Protein AF-A0A8T4E3Y1-F1 (afdb_monomer_lite)

Sequence (337 aa):
MKYANSIASEIECIVFDNPAEADKWIRLKHTGENDGIGTVRWNSRQVSIYNERIKKKPSLALQAMRILEQSSDVPNEIKSRLSEVKTTNMGRLVSDPEVRSFLGIEVEGGIIKSTTSQKEVVKGLTQIARDLLDPKFTVRDIDSKEDRKNYIAKFSKTSKPDTSKKATMPWQAQTTTPKSTACGRSAGRRSSPQKTLIKKGNISVSNKRLANIYSELCKLDISKFTNAVSVLLRVFVELSCDCYIDKYKPTVTSNPKTPIYLRNKINAVVTDMVNRKFADNTICKGIRTSVQDKHNILSIDTLHAYIHNRYYSPTPQSLIAAWDNIEEFMKRMWESM

Foldseek 3Di:
DPPPPDDDPDDDDDDDPDVVVVLVVCCQQEDDCNVVSHPHYDDPLVNQLSCCVPVVQFQQLVLLLQLLLPDPLADPVLNVCSVVQRSVLSSLQCVQPVSCVQLQWDADSNWIKHQAPSNLSNLLSNVVSVLSPDPVRDCVCRVDPVSSVVVSVPDDPRSGRDNVHGDPDMDIGDTPPPPPPPDDDDDPDDPPDQQALDDPDFFDAPDPVLVVLVVCSNVHGCQVCVLVNLLSVLVSLQVLLVVLCVVPVFDQDDDPPDDRDSLSSLVRSLVVCCVVVLDDPVLCVLVVCLSPDCPQLNHPVVSVCSPPPPPHHGDSVSSSVNCVSNVVVSSSSRVVD

Structure (mmCIF, N/CA/C/O backbone):
data_AF-A0A8T4E3Y1-F1
#
_entry.id   AF-A0A8T4E3Y1-F1
#
loop_
_atom_site.group_PDB
_atom_site.id
_atom_site.type_symbol
_atom_site.label_atom_id
_atom_site.label_alt_id
_atom_site.label_comp_id
_atom_site.label_asym_id
_atom_site.label_entity_id
_atom_site.label_seq_id
_atom_site.pdbx_PDB_ins_code
_atom_site.Cartn_x
_atom_site.Cartn_y
_atom_site.Cartn_z
_atom_site.occupancy
_atom_site.B_iso_or_equiv
_atom_site.auth_seq_id
_atom_site.auth_comp_id
_atom_site.auth_asym_id
_atom_site.auth_atom_id
_atom_site.pdbx_PDB_model_num
ATOM 1 N N . MET A 1 1 ? -23.588 31.974 -7.555 1.00 45.28 1 MET A N 1
ATOM 2 C CA . MET A 1 1 ? -23.844 30.743 -8.338 1.00 45.28 1 MET A CA 1
ATOM 3 C C . MET A 1 1 ? -23.363 30.943 -9.777 1.00 45.28 1 MET A C 1
ATOM 5 O O . MET A 1 1 ? -24.154 31.332 -10.619 1.00 45.28 1 MET A O 1
ATOM 9 N N . LYS A 1 2 ? -22.066 30.765 -10.069 1.00 52.12 2 LYS A N 1
ATOM 10 C CA . LYS A 1 2 ? -21.483 31.145 -11.378 1.00 52.12 2 LYS A CA 1
ATOM 11 C C . LYS A 1 2 ? -21.504 30.042 -12.455 1.00 52.12 2 LYS A C 1
ATOM 13 O O . LYS A 1 2 ? -21.065 30.302 -13.563 1.00 52.12 2 LYS A O 1
ATOM 18 N N . TYR A 1 3 ? -22.025 28.850 -12.146 1.00 57.28 3 TYR A N 1
ATOM 19 C CA . TYR A 1 3 ? -21.958 27.675 -13.035 1.00 57.28 3 TYR A CA 1
ATOM 20 C C . TYR A 1 3 ? -23.263 26.867 -13.116 1.00 57.28 3 TYR A C 1
ATOM 22 O O . TYR A 1 3 ? -23.251 25.734 -13.578 1.00 57.28 3 TYR A O 1
ATOM 30 N N . ALA A 1 4 ? -24.397 27.418 -12.668 1.00 57.22 4 ALA A N 1
ATOM 31 C CA . ALA A 1 4 ? -25.661 26.670 -12.647 1.00 57.22 4 ALA A CA 1
ATOM 32 C C . ALA A 1 4 ? -26.186 26.304 -14.054 1.00 57.22 4 ALA A C 1
ATOM 34 O O . ALA A 1 4 ? -26.944 25.351 -14.175 1.00 57.22 4 ALA A O 1
ATOM 35 N N . ASN A 1 5 ? -25.734 27.006 -15.106 1.00 58.75 5 ASN A N 1
ATOM 36 C CA . ASN A 1 5 ? -26.243 26.855 -16.476 1.00 58.75 5 ASN A CA 1
ATOM 37 C C . ASN A 1 5 ? -25.179 26.454 -17.520 1.00 58.75 5 ASN A C 1
ATOM 39 O O . ASN A 1 5 ? -25.458 26.526 -18.711 1.00 58.75 5 ASN A O 1
ATOM 43 N N . SER A 1 6 ? -23.969 26.043 -17.121 1.00 65.50 6 SER A N 1
ATOM 44 C CA . SER A 1 6 ? -22.933 25.599 -18.073 1.00 65.50 6 SER A CA 1
ATOM 45 C C . SER A 1 6 ? -22.386 24.228 -17.682 1.00 65.50 6 SER A C 1
ATOM 47 O O . SER A 1 6 ? -21.280 24.096 -17.153 1.00 65.50 6 SER A O 1
ATOM 49 N N . ILE A 1 7 ? -23.189 23.193 -17.902 1.00 76.25 7 ILE A N 1
ATOM 50 C CA . ILE A 1 7 ? -22.691 21.818 -17.844 1.00 76.25 7 ILE A CA 1
ATOM 51 C C . ILE A 1 7 ? -21.867 21.602 -19.115 1.00 76.25 7 ILE A C 1
ATOM 53 O O . ILE A 1 7 ? -22.347 21.882 -20.211 1.00 76.25 7 ILE A O 1
ATOM 57 N N . ALA A 1 8 ? -20.618 21.157 -18.969 1.00 78.19 8 ALA A N 1
ATOM 58 C CA . ALA A 1 8 ? -19.763 20.858 -20.111 1.00 78.19 8 ALA A CA 1
ATOM 59 C C . ALA A 1 8 ? -20.406 19.753 -20.965 1.00 78.19 8 ALA A C 1
ATOM 61 O O . ALA A 1 8 ? -20.726 18.682 -20.449 1.00 78.19 8 ALA A O 1
ATOM 62 N N . SER A 1 9 ? -20.603 20.021 -22.257 1.00 79.50 9 SER A N 1
ATOM 63 C CA . SER A 1 9 ? -21.097 19.036 -23.225 1.00 79.50 9 SER A CA 1
ATOM 64 C C . SER A 1 9 ? -20.020 18.026 -23.619 1.00 79.50 9 SER A C 1
ATOM 66 O O . SER A 1 9 ? -20.343 16.912 -24.019 1.00 79.50 9 SER A O 1
ATOM 68 N N . GLU A 1 10 ? -18.747 18.399 -23.474 1.00 80.81 10 GLU A N 1
ATOM 69 C CA . GLU A 1 10 ? -17.586 17.599 -23.858 1.00 80.81 10 GLU A CA 1
ATOM 70 C C . GLU A 1 10 ? -16.468 17.765 -22.819 1.00 80.81 10 GLU A C 1
ATOM 72 O O . GLU A 1 10 ? -16.297 18.837 -22.233 1.00 80.81 10 GLU A O 1
ATOM 77 N N . ILE A 1 11 ? -15.723 16.686 -22.558 1.00 84.81 11 ILE A N 1
ATOM 78 C CA . ILE A 1 11 ? -14.617 16.650 -21.592 1.00 84.81 11 ILE A CA 1
ATOM 79 C C . ILE A 1 11 ? -13.417 15.983 -22.260 1.00 84.81 11 ILE A C 1
ATOM 81 O O . ILE A 1 11 ? -13.508 14.847 -22.727 1.00 84.81 11 ILE A O 1
ATOM 85 N N . GLU A 1 12 ? -12.277 16.668 -22.254 1.00 81.81 12 GLU A N 1
ATOM 86 C CA . GLU A 1 12 ? -11.015 16.103 -22.720 1.00 81.81 12 GLU A CA 1
ATOM 87 C C . GLU A 1 12 ? -10.547 15.003 -21.754 1.00 81.81 12 GLU A C 1
ATOM 89 O O . GLU A 1 12 ? -10.389 15.223 -20.548 1.00 81.81 12 GLU A O 1
ATOM 94 N N . CYS A 1 13 ? -10.359 13.788 -22.268 1.00 84.75 13 CYS A N 1
ATOM 95 C CA . CYS A 1 13 ? -9.970 12.637 -21.465 1.00 84.75 13 CYS A CA 1
ATOM 96 C C . CYS A 1 13 ? -8.940 11.767 -22.185 1.00 84.75 13 CYS A C 1
ATOM 98 O O . CYS A 1 13 ? -8.840 11.754 -23.408 1.00 84.75 13 CYS A O 1
ATOM 100 N N . ILE A 1 14 ? -8.167 11.026 -21.393 1.00 82.19 14 ILE A N 1
ATOM 101 C CA . ILE A 1 14 ? -7.236 10.014 -21.892 1.00 82.19 14 ILE A CA 1
ATOM 102 C C . ILE A 1 14 ? -7.839 8.654 -21.562 1.00 82.19 14 ILE A C 1
ATOM 104 O O . ILE A 1 14 ? -8.118 8.363 -20.395 1.00 82.19 14 ILE A O 1
ATOM 108 N N . VAL A 1 15 ? -8.040 7.834 -22.591 1.00 84.88 15 VAL A N 1
ATOM 109 C CA . VAL A 1 15 ? -8.579 6.479 -22.464 1.00 84.88 15 VAL A CA 1
ATOM 110 C C . VAL A 1 15 ? -7.415 5.498 -22.351 1.00 84.88 15 VAL A C 1
ATOM 112 O O . VAL A 1 15 ? -6.490 5.534 -23.156 1.00 84.88 15 VAL A O 1
ATOM 115 N N . PHE A 1 16 ? -7.462 4.637 -21.337 1.00 83.00 16 PHE A N 1
ATOM 116 C CA . PHE A 1 16 ? -6.497 3.557 -21.138 1.00 83.00 16 PHE A CA 1
ATOM 117 C C . PHE A 1 16 ? -7.194 2.217 -21.353 1.00 83.00 16 PHE A C 1
ATOM 119 O O . PHE A 1 16 ? -8.281 2.001 -20.812 1.00 83.00 16 PHE A O 1
ATOM 126 N N . ASP A 1 17 ? -6.539 1.298 -22.062 1.00 84.94 17 ASP A N 1
ATOM 127 C CA . ASP A 1 17 ? -7.057 -0.058 -22.288 1.00 84.94 17 ASP A CA 1
ATOM 128 C C . ASP A 1 17 ? -7.092 -0.881 -20.990 1.00 84.94 17 ASP A C 1
ATOM 130 O O . ASP A 1 17 ? -7.942 -1.755 -20.798 1.00 84.94 17 ASP A O 1
ATOM 134 N N . ASN A 1 18 ? -6.177 -0.580 -20.062 1.00 81.69 18 ASN A N 1
ATOM 135 C CA . ASN A 1 18 ? -6.054 -1.246 -18.774 1.00 81.69 18 ASN A CA 1
ATOM 136 C C . ASN A 1 18 ? -6.194 -0.245 -17.610 1.00 81.69 18 ASN A C 1
ATOM 138 O O . ASN A 1 18 ? -5.369 0.663 -17.478 1.00 81.69 18 ASN A O 1
ATOM 142 N N . PRO A 1 19 ? -7.153 -0.442 -16.683 1.00 77.56 19 PRO A N 1
ATOM 143 C CA . PRO A 1 19 ? -7.286 0.394 -15.489 1.00 77.56 19 PRO A CA 1
ATOM 144 C C . PRO A 1 19 ? -6.001 0.521 -14.652 1.00 77.56 19 PRO A C 1
ATOM 146 O O . PRO A 1 19 ? -5.762 1.571 -14.062 1.00 77.56 19 PRO A O 1
ATOM 149 N N . ALA A 1 20 ? -5.147 -0.509 -14.634 1.00 79.56 20 ALA A N 1
ATOM 150 C CA . ALA A 1 20 ? -3.888 -0.482 -13.886 1.00 79.56 20 ALA A CA 1
ATOM 151 C C . ALA A 1 20 ? -2.869 0.531 -14.446 1.00 79.56 20 ALA A C 1
ATOM 153 O O . ALA A 1 20 ? -2.024 1.041 -13.708 1.00 79.56 20 ALA A O 1
ATOM 154 N N . GLU A 1 21 ? -2.942 0.846 -15.740 1.00 82.12 21 GLU A N 1
ATOM 155 C CA . GLU A 1 21 ? -2.102 1.876 -16.356 1.00 82.12 21 GLU A CA 1
ATOM 156 C C . GLU A 1 21 ? -2.568 3.270 -15.941 1.00 82.12 21 GLU A C 1
ATOM 158 O O . GLU A 1 21 ? -1.745 4.117 -15.583 1.00 82.12 21 GLU A O 1
ATOM 163 N N . ALA A 1 22 ? -3.888 3.477 -15.878 1.00 82.88 22 ALA A N 1
ATOM 164 C CA . ALA A 1 22 ? -4.479 4.704 -15.358 1.00 82.88 22 ALA A CA 1
ATOM 165 C C . ALA A 1 22 ? -4.110 4.929 -13.880 1.00 82.88 22 ALA A C 1
ATOM 167 O O . ALA A 1 22 ? -3.781 6.050 -13.493 1.00 82.88 22 ALA A O 1
ATOM 168 N N . ASP A 1 23 ? -4.071 3.873 -13.059 1.00 82.94 23 ASP A N 1
ATOM 169 C CA . ASP A 1 23 ? -3.707 3.946 -11.635 1.00 82.94 23 ASP A CA 1
ATOM 170 C C . ASP A 1 23 ? -2.310 4.553 -11.404 1.00 82.94 23 ASP A C 1
ATOM 172 O O . ASP A 1 23 ? -2.096 5.325 -10.461 1.00 82.94 23 ASP A O 1
ATOM 176 N N . LYS A 1 24 ? -1.341 4.275 -12.286 1.00 82.38 24 LYS A N 1
ATOM 177 C CA . LYS A 1 24 ? -0.006 4.894 -12.213 1.00 82.38 24 LYS A CA 1
ATOM 178 C C . LYS A 1 24 ? -0.104 6.419 -12.300 1.00 82.38 24 LYS A C 1
ATOM 180 O O . LYS A 1 24 ? 0.495 7.120 -11.483 1.00 82.38 24 LYS A O 1
ATOM 185 N N . TRP A 1 25 ? -0.891 6.923 -13.247 1.00 81.81 25 TRP A N 1
ATOM 186 C CA . TRP A 1 25 ? -1.107 8.355 -13.458 1.00 81.81 25 TRP A CA 1
ATOM 187 C C . TRP A 1 25 ? -1.947 8.987 -12.354 1.00 81.81 25 TRP A C 1
ATOM 189 O O . TRP A 1 25 ? -1.600 10.057 -11.858 1.00 81.81 25 TRP A O 1
ATOM 199 N N . ILE A 1 26 ? -3.005 8.306 -11.917 1.00 81.94 26 ILE A N 1
ATOM 200 C CA . ILE A 1 26 ? -3.863 8.744 -10.813 1.00 81.94 26 ILE A CA 1
ATOM 201 C C . ILE A 1 26 ? -3.032 8.896 -9.533 1.00 81.94 26 ILE A C 1
ATOM 203 O O . ILE A 1 26 ? -3.113 9.918 -8.851 1.00 81.94 26 ILE A O 1
ATOM 207 N N . ARG A 1 27 ? -2.164 7.924 -9.229 1.00 81.19 27 ARG A N 1
ATOM 208 C CA . ARG A 1 27 ? -1.256 8.004 -8.079 1.00 81.19 27 ARG A CA 1
ATOM 209 C C . ARG A 1 27 ? -0.308 9.202 -8.188 1.00 81.19 27 ARG A C 1
ATOM 211 O O . ARG A 1 27 ? -0.181 9.958 -7.227 1.00 81.19 27 ARG A O 1
ATOM 218 N N . LEU A 1 28 ? 0.338 9.378 -9.342 1.00 79.31 28 LEU A N 1
ATOM 219 C CA . LEU A 1 28 ? 1.286 10.474 -9.569 1.00 79.31 28 LEU A CA 1
ATOM 220 C C . LEU A 1 28 ? 0.625 11.853 -9.470 1.00 79.31 28 LEU A C 1
ATOM 222 O O . LEU A 1 28 ? 1.204 12.759 -8.880 1.00 79.31 28 LEU A O 1
ATOM 226 N N . LYS A 1 29 ? -0.598 12.004 -9.983 1.00 78.88 29 LYS A N 1
ATOM 227 C CA . LYS A 1 29 ? -1.321 13.279 -9.933 1.00 78.88 29 LYS A CA 1
ATOM 228 C C . LYS A 1 29 ? -1.855 13.614 -8.542 1.00 78.88 29 LYS A C 1
ATOM 230 O O . LYS A 1 29 ? -1.894 14.794 -8.200 1.00 78.88 29 LYS A O 1
ATOM 235 N N . HIS A 1 30 ? -2.265 12.605 -7.763 1.00 77.69 30 HIS A N 1
ATOM 236 C CA . HIS A 1 30 ? -3.138 12.841 -6.612 1.00 77.69 30 HIS A CA 1
ATOM 237 C C . HIS A 1 30 ? -2.600 12.491 -5.218 1.00 77.69 30 HIS A C 1
ATOM 239 O O . HIS A 1 30 ? -3.112 13.034 -4.238 1.00 77.69 30 HIS A O 1
ATOM 245 N N . THR A 1 31 ? -1.588 11.627 -5.059 1.00 70.25 31 THR A N 1
ATOM 246 C CA . THR A 1 31 ? -1.181 11.146 -3.717 1.00 70.25 31 THR A CA 1
ATOM 247 C C . THR A 1 31 ? -0.114 11.986 -3.002 1.00 70.25 31 THR A C 1
ATOM 249 O O . THR A 1 31 ? 0.519 11.476 -2.080 1.00 70.25 31 THR A O 1
ATOM 252 N N . GLY A 1 32 ? 0.102 13.244 -3.398 1.00 68.69 32 GLY A N 1
ATOM 253 C CA . GLY A 1 32 ? 1.048 14.163 -2.750 1.00 68.69 32 GLY A CA 1
ATOM 254 C C . GLY A 1 32 ? 1.891 14.954 -3.748 1.00 68.69 32 GLY A C 1
ATOM 255 O O . GLY A 1 32 ? 1.541 15.024 -4.919 1.00 68.69 32 GLY A O 1
ATOM 256 N N . GLU A 1 33 ? 2.991 15.547 -3.274 1.00 59.25 33 GLU A N 1
ATOM 257 C CA . GLU A 1 33 ? 3.893 16.369 -4.099 1.00 59.25 33 GLU A CA 1
ATOM 258 C C . GLU A 1 33 ? 4.645 15.556 -5.155 1.00 59.25 33 GLU A C 1
ATOM 260 O O . GLU A 1 33 ? 4.879 16.088 -6.235 1.00 59.25 33 GLU A O 1
ATOM 265 N N . ASN A 1 34 ? 4.944 14.272 -4.897 1.00 57.09 34 ASN A N 1
ATOM 266 C CA . ASN A 1 34 ? 5.608 13.355 -5.840 1.00 57.09 34 ASN A CA 1
ATOM 267 C C . ASN A 1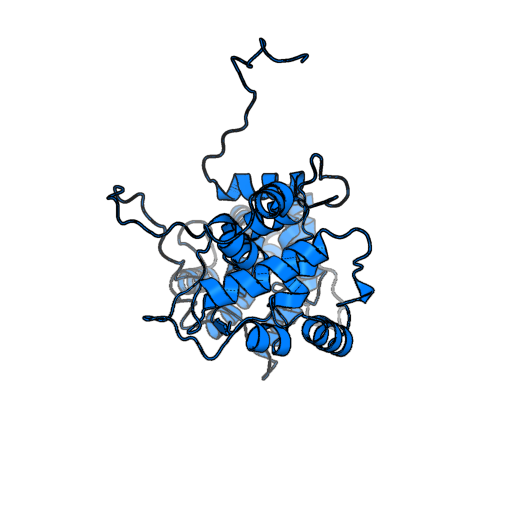 34 ? 6.769 14.038 -6.599 1.00 57.09 34 ASN A C 1
ATOM 269 O O . ASN A 1 34 ? 6.766 14.062 -7.826 1.00 57.09 34 ASN A O 1
ATOM 273 N N . ASP A 1 35 ? 7.702 14.659 -5.870 1.00 55.91 35 ASP A N 1
ATOM 274 C CA . ASP A 1 35 ? 8.835 15.417 -6.431 1.00 55.91 35 ASP A CA 1
ATOM 275 C C . ASP A 1 35 ? 8.429 16.542 -7.411 1.00 55.91 35 ASP A C 1
ATOM 277 O O . ASP A 1 35 ? 9.105 16.806 -8.401 1.00 55.91 35 ASP A O 1
ATOM 281 N N . GLY A 1 36 ? 7.295 17.202 -7.158 1.00 55.38 36 GLY A N 1
ATOM 282 C CA . GLY A 1 36 ? 6.767 18.296 -7.983 1.00 55.38 36 GLY A CA 1
ATOM 283 C C . GLY A 1 36 ? 5.863 17.855 -9.141 1.00 55.38 36 GLY A C 1
ATOM 284 O O . GLY A 1 36 ? 5.353 18.703 -9.868 1.00 55.38 36 GLY A O 1
ATOM 285 N N . ILE A 1 37 ? 5.621 16.550 -9.308 1.00 59.84 37 ILE A N 1
ATOM 286 C CA . ILE A 1 37 ? 4.767 15.989 -10.373 1.00 59.84 37 ILE A CA 1
ATOM 287 C C . ILE A 1 37 ? 3.274 16.052 -9.997 1.00 59.84 37 ILE A C 1
ATOM 289 O O . ILE A 1 37 ? 2.402 16.063 -10.868 1.00 59.84 37 ILE A O 1
ATOM 293 N N . GLY A 1 38 ? 2.954 16.074 -8.700 1.00 62.28 38 GLY A N 1
ATOM 294 C CA . GLY A 1 38 ? 1.576 16.061 -8.212 1.00 62.28 38 GLY A CA 1
ATOM 295 C C . GLY A 1 38 ? 0.846 17.380 -8.457 1.00 62.28 38 GLY A C 1
ATOM 296 O O . GLY A 1 38 ? 1.109 18.372 -7.782 1.00 62.28 38 GLY A O 1
ATOM 297 N N . THR A 1 39 ? -0.113 17.383 -9.383 1.00 65.06 39 THR A N 1
ATOM 298 C CA . THR A 1 39 ? -0.835 18.600 -9.785 1.00 65.06 39 THR A CA 1
ATOM 299 C C . THR A 1 39 ? -2.138 18.837 -9.017 1.00 65.06 39 THR A C 1
ATOM 301 O O . THR A 1 39 ? -2.545 19.984 -8.861 1.00 65.06 39 THR A O 1
ATOM 304 N N . VAL A 1 40 ? -2.810 17.787 -8.523 1.00 72.19 40 VAL A N 1
ATOM 305 C CA . VAL A 1 40 ? -4.127 17.898 -7.863 1.00 72.19 40 VAL A CA 1
ATOM 306 C C . VAL A 1 40 ? -4.158 17.032 -6.611 1.00 72.19 40 VAL A C 1
ATOM 308 O O . VAL A 1 40 ? -4.449 15.841 -6.679 1.00 72.19 40 VAL A O 1
ATOM 311 N N . ARG A 1 41 ? -3.890 17.612 -5.441 1.00 69.62 41 ARG A N 1
ATOM 312 C CA . ARG A 1 41 ? -3.787 16.838 -4.195 1.00 69.62 41 ARG A CA 1
ATOM 313 C C . ARG A 1 41 ? -5.136 16.286 -3.739 1.00 69.62 41 ARG A C 1
ATOM 315 O O . ARG A 1 41 ? -6.091 17.031 -3.540 1.00 69.62 41 ARG A O 1
ATOM 322 N N . TRP A 1 42 ? -5.181 14.982 -3.490 1.00 77.75 42 TRP A N 1
ATOM 323 C CA . TRP A 1 42 ? -6.248 14.367 -2.709 1.00 77.75 42 TRP A CA 1
ATOM 324 C C . TRP A 1 42 ? -6.030 14.564 -1.213 1.00 77.75 42 TRP A C 1
ATOM 326 O O . TRP A 1 42 ? -4.901 14.593 -0.722 1.00 77.75 42 TRP A O 1
ATOM 336 N N . ASN A 1 43 ? -7.133 14.623 -0.470 1.00 71.94 43 ASN A N 1
ATOM 337 C CA . ASN A 1 43 ? -7.078 14.573 0.986 1.00 71.94 43 ASN A CA 1
ATOM 338 C C . ASN A 1 43 ? -6.762 13.147 1.488 1.00 71.94 43 ASN A C 1
ATOM 340 O O . ASN A 1 43 ? -6.893 12.154 0.763 1.00 71.94 43 ASN A O 1
ATOM 344 N N . SER A 1 44 ? -6.374 13.019 2.762 1.00 70.81 44 SER A N 1
ATOM 345 C CA . SER A 1 44 ? -5.969 11.738 3.367 1.00 70.81 44 SER A CA 1
ATOM 346 C C . SER A 1 44 ? -7.029 10.638 3.247 1.00 70.81 44 SER A C 1
ATOM 348 O O . SER A 1 44 ? -6.689 9.457 3.116 1.00 70.81 44 SER A O 1
ATOM 350 N N . ARG A 1 45 ? -8.314 11.012 3.258 1.00 74.12 45 ARG A N 1
ATOM 351 C CA . ARG A 1 45 ? -9.440 10.085 3.116 1.00 74.12 45 ARG A CA 1
ATOM 352 C C . ARG A 1 45 ? -9.505 9.515 1.697 1.00 74.12 45 ARG A C 1
ATOM 354 O O . ARG A 1 45 ? -9.555 8.298 1.537 1.00 74.12 45 ARG A O 1
ATOM 361 N N . GLN A 1 46 ? -9.431 10.367 0.676 1.00 79.00 46 GLN A N 1
ATOM 362 C CA . GLN A 1 46 ? -9.408 9.974 -0.739 1.00 79.00 46 GLN A CA 1
ATOM 363 C C . GLN A 1 46 ? -8.191 9.100 -1.070 1.00 79.00 46 GLN A C 1
ATOM 365 O O . GLN A 1 46 ? -8.339 8.037 -1.674 1.00 79.00 46 GLN A O 1
ATOM 370 N N . VAL A 1 47 ? -7.002 9.478 -0.584 1.00 74.81 47 VAL A N 1
ATOM 371 C CA . VAL A 1 47 ? -5.780 8.666 -0.723 1.00 74.81 47 VAL A CA 1
ATOM 372 C C . VAL A 1 47 ? -5.949 7.294 -0.066 1.00 74.81 47 VAL A C 1
ATOM 374 O O . VAL A 1 47 ? -5.521 6.279 -0.619 1.00 74.81 47 VAL A O 1
ATOM 377 N N . SER A 1 48 ? -6.589 7.231 1.102 1.00 71.56 48 SER A N 1
ATOM 378 C CA . SER A 1 48 ? -6.846 5.963 1.793 1.00 71.56 48 SER A CA 1
ATOM 379 C C . SER A 1 48 ? -7.828 5.076 1.020 1.00 71.56 48 SER A C 1
ATOM 381 O O . SER A 1 48 ? -7.579 3.879 0.897 1.00 71.56 48 SER A O 1
ATOM 383 N N . ILE A 1 49 ? -8.892 5.650 0.442 1.00 78.88 49 ILE A N 1
ATOM 384 C CA . ILE A 1 49 ? -9.869 4.920 -0.389 1.00 78.88 49 ILE A CA 1
ATOM 385 C C . ILE A 1 49 ? -9.184 4.346 -1.632 1.00 78.88 49 ILE A C 1
ATOM 387 O O . ILE A 1 49 ? -9.367 3.174 -1.966 1.00 78.88 49 ILE A O 1
ATOM 391 N N . TYR A 1 50 ? -8.357 5.155 -2.294 1.00 81.44 50 TYR A N 1
ATOM 392 C CA . TYR A 1 50 ? -7.577 4.720 -3.445 1.00 81.44 50 TYR A CA 1
ATOM 393 C C . TYR A 1 50 ? -6.619 3.575 -3.088 1.00 81.44 50 TYR A C 1
ATOM 395 O O . TYR A 1 50 ? -6.600 2.542 -3.755 1.00 81.44 50 TYR A O 1
ATOM 403 N N . ASN A 1 51 ? -5.867 3.705 -1.991 1.00 76.69 51 ASN A N 1
ATOM 404 C CA . ASN A 1 51 ? -4.970 2.646 -1.530 1.00 76.69 51 ASN A CA 1
ATOM 405 C C . ASN A 1 51 ? -5.720 1.355 -1.158 1.00 76.69 51 ASN A C 1
ATOM 407 O O . ASN A 1 51 ? -5.212 0.276 -1.451 1.00 76.69 51 ASN A O 1
ATOM 411 N N . GLU A 1 52 ? -6.909 1.436 -0.554 1.00 76.94 52 GLU A N 1
ATOM 412 C CA . GLU A 1 52 ? -7.739 0.259 -0.256 1.00 76.94 52 GLU A CA 1
ATOM 413 C C . GLU A 1 52 ? -8.154 -0.464 -1.544 1.00 76.94 52 GLU A C 1
ATOM 415 O O . GLU A 1 52 ? -8.034 -1.687 -1.625 1.00 76.94 52 GLU A O 1
ATOM 420 N N . ARG A 1 53 ? -8.543 0.288 -2.584 1.00 76.75 53 ARG A N 1
ATOM 421 C CA . ARG A 1 53 ? -8.910 -0.262 -3.898 1.00 76.75 53 ARG A CA 1
ATOM 422 C C . ARG A 1 53 ? -7.726 -0.934 -4.599 1.00 76.75 53 ARG A C 1
ATOM 424 O O . ARG A 1 53 ? -7.874 -2.041 -5.108 1.00 76.75 53 ARG A O 1
ATOM 431 N N . ILE A 1 54 ? -6.567 -0.276 -4.624 1.00 77.44 54 ILE A N 1
ATOM 432 C CA . ILE A 1 54 ? -5.413 -0.720 -5.423 1.00 77.44 54 ILE A CA 1
ATOM 433 C C . ILE A 1 54 ? -4.542 -1.727 -4.679 1.00 77.44 54 ILE A C 1
ATOM 435 O O . ILE A 1 54 ? -4.208 -2.785 -5.207 1.00 77.44 54 ILE A O 1
ATOM 439 N N . LYS A 1 55 ? -4.182 -1.432 -3.428 1.00 69.31 55 LYS A N 1
ATOM 440 C CA . LYS A 1 55 ? -3.283 -2.280 -2.631 1.00 69.31 55 LYS A CA 1
ATOM 441 C C . LYS A 1 55 ? -4.021 -3.405 -1.912 1.00 69.31 55 LYS A C 1
ATOM 443 O O . LYS A 1 55 ? -3.363 -4.206 -1.253 1.00 69.31 55 LYS A O 1
ATOM 448 N N . LYS A 1 56 ? -5.360 -3.449 -1.995 1.00 71.75 56 LYS A N 1
ATOM 449 C CA . LYS A 1 56 ? -6.225 -4.402 -1.275 1.00 71.75 56 LYS A CA 1
ATOM 450 C C . LYS A 1 56 ? -5.930 -4.448 0.229 1.00 71.75 56 LYS A C 1
ATOM 452 O O . LYS A 1 56 ? -6.098 -5.481 0.870 1.00 71.75 56 LYS A O 1
ATOM 457 N N . LYS A 1 57 ? -5.451 -3.332 0.788 1.00 69.75 57 LYS A N 1
ATOM 458 C CA . LYS A 1 57 ? -5.169 -3.180 2.217 1.00 69.75 57 LYS A CA 1
ATOM 459 C C . LYS A 1 57 ? -6.330 -2.415 2.850 1.00 69.75 57 LYS A C 1
ATOM 461 O O . LYS A 1 57 ? -6.413 -1.203 2.638 1.00 69.75 57 LYS A O 1
ATOM 466 N N . PRO A 1 58 ? -7.236 -3.089 3.574 1.00 77.38 58 PRO A N 1
ATOM 467 C CA . PRO A 1 58 ? -8.363 -2.426 4.213 1.00 77.38 58 PRO A CA 1
ATOM 468 C C . PRO A 1 58 ? -7.870 -1.452 5.291 1.00 77.38 58 PRO A C 1
ATOM 470 O O . PRO A 1 58 ? -7.020 -1.786 6.116 1.00 77.38 58 PRO A O 1
ATOM 473 N N . SER A 1 59 ? -8.388 -0.222 5.270 1.00 86.25 59 SER A N 1
ATOM 474 C CA . SER A 1 59 ? -8.081 0.792 6.285 1.00 86.25 59 SER A CA 1
ATOM 475 C C . SER A 1 59 ? -9.090 0.695 7.423 1.00 86.25 59 SER A C 1
ATOM 477 O O . SER A 1 59 ? -10.294 0.819 7.195 1.00 86.25 59 SER A O 1
ATOM 479 N N . LEU A 1 60 ? -8.616 0.489 8.653 1.00 89.44 60 LEU A N 1
ATOM 480 C CA . LEU A 1 60 ? -9.485 0.419 9.835 1.00 89.44 60 LEU A CA 1
ATOM 481 C C . LEU A 1 60 ? -10.222 1.738 10.077 1.00 89.44 60 LEU A C 1
ATOM 483 O O . LEU A 1 60 ? -11.405 1.735 10.401 1.00 89.44 60 LEU A O 1
ATOM 487 N N . ALA A 1 61 ? -9.548 2.868 9.846 1.00 89.69 61 ALA A N 1
ATOM 488 C CA . ALA A 1 61 ? -10.156 4.187 9.970 1.00 89.69 61 ALA A CA 1
ATOM 489 C C . ALA A 1 61 ? -11.335 4.357 9.002 1.00 89.69 61 ALA A C 1
ATOM 491 O O . ALA A 1 61 ? -12.403 4.804 9.405 1.00 89.69 61 ALA A O 1
ATOM 492 N N . LEU A 1 62 ? -11.171 3.951 7.737 1.00 88.06 62 LEU A N 1
ATOM 493 C CA . LEU A 1 62 ? -12.251 4.035 6.751 1.00 88.06 62 LEU A CA 1
ATOM 494 C C . LEU A 1 62 ? -13.401 3.081 7.070 1.00 88.06 62 LEU A C 1
ATOM 496 O O . LEU A 1 62 ? -14.555 3.441 6.867 1.00 88.06 62 LEU A O 1
ATOM 500 N N . GLN A 1 63 ? -13.106 1.890 7.590 1.00 90.50 63 GLN A N 1
ATOM 501 C CA . GLN A 1 63 ? -14.139 0.962 8.050 1.00 90.50 63 GLN A CA 1
ATOM 502 C C . GLN A 1 63 ? -14.953 1.554 9.204 1.00 90.50 63 GLN A C 1
ATOM 504 O O . GLN A 1 63 ? -16.178 1.529 9.144 1.00 90.50 63 GLN A O 1
ATOM 509 N N . ALA A 1 64 ? -14.297 2.152 10.201 1.00 91.00 64 ALA A N 1
ATOM 510 C CA . ALA A 1 64 ? -14.974 2.832 11.304 1.00 91.00 64 ALA A CA 1
ATOM 511 C C . ALA A 1 64 ? -15.854 3.994 10.812 1.00 91.00 64 ALA A C 1
ATOM 513 O O . ALA A 1 64 ? -17.007 4.116 11.219 1.00 91.00 64 ALA A O 1
ATOM 514 N N . MET A 1 65 ? -15.351 4.803 9.873 1.00 89.56 65 MET A N 1
ATOM 515 C CA . MET A 1 65 ? -16.130 5.890 9.269 1.00 89.56 65 MET A CA 1
ATOM 516 C C . MET A 1 65 ? -17.336 5.369 8.473 1.00 89.56 65 MET A C 1
ATOM 518 O O . MET A 1 65 ? -18.414 5.940 8.579 1.00 89.56 65 MET A O 1
ATOM 522 N N . ARG A 1 66 ? -17.206 4.255 7.741 1.00 89.50 66 ARG A N 1
ATOM 523 C CA . ARG A 1 66 ? -18.334 3.629 7.025 1.00 89.50 66 ARG A CA 1
ATOM 524 C C . ARG A 1 66 ? -19.396 3.078 7.968 1.00 89.50 66 ARG A C 1
ATOM 526 O O . ARG A 1 66 ? -20.577 3.232 7.683 1.00 89.50 66 ARG A O 1
ATOM 533 N N . ILE A 1 67 ? -18.992 2.467 9.086 1.00 90.81 67 ILE A N 1
ATOM 534 C CA . ILE A 1 67 ? -19.932 2.020 10.127 1.00 90.81 67 ILE A CA 1
ATOM 535 C C . ILE A 1 67 ? -20.775 3.210 10.609 1.00 90.81 67 ILE A C 1
ATOM 537 O O . ILE A 1 67 ? -21.990 3.080 10.751 1.00 90.81 67 ILE A O 1
ATOM 541 N N . LEU A 1 68 ? -20.145 4.373 10.812 1.00 91.38 68 LEU A N 1
ATOM 542 C CA . LEU A 1 68 ? -20.843 5.597 11.209 1.00 91.38 68 LEU A CA 1
ATOM 543 C C . LEU A 1 68 ? -21.759 6.145 10.103 1.00 91.38 68 LEU A C 1
ATOM 545 O O . LEU A 1 68 ? -22.886 6.542 10.385 1.00 91.38 68 LEU A O 1
ATOM 549 N N . GLU A 1 69 ? -21.312 6.140 8.846 1.00 89.50 69 GLU A N 1
ATOM 550 C CA . GLU A 1 69 ? -22.114 6.608 7.704 1.00 89.50 69 GLU A CA 1
ATOM 551 C C . GLU A 1 69 ? -23.367 5.752 7.484 1.00 89.50 69 GLU A C 1
ATOM 553 O O . GLU A 1 69 ? -24.448 6.284 7.226 1.00 89.50 69 GLU A O 1
ATOM 558 N N . GLN A 1 70 ? -23.233 4.431 7.622 1.00 87.81 70 GLN A N 1
ATOM 559 C CA . GLN A 1 70 ? -24.305 3.467 7.364 1.00 87.81 70 GLN A CA 1
ATOM 560 C C . GLN A 1 70 ? -25.287 3.313 8.529 1.00 87.81 70 GLN A C 1
ATOM 562 O O . GLN A 1 70 ? -26.414 2.870 8.315 1.00 87.81 70 GLN A O 1
ATOM 567 N N . SER A 1 71 ? -24.888 3.648 9.757 1.00 88.44 71 SER A N 1
ATOM 568 C CA . SER A 1 71 ? -25.751 3.463 10.924 1.00 88.44 71 SER A CA 1
ATOM 569 C C . SER A 1 71 ? -26.807 4.561 11.036 1.00 88.44 71 SER A C 1
ATOM 571 O O . SER A 1 71 ? -26.493 5.748 10.971 1.00 88.44 71 SER A O 1
ATOM 573 N N . SER A 1 72 ? -28.068 4.193 11.266 1.00 87.62 72 SER A N 1
ATOM 574 C CA . SER A 1 72 ? -29.154 5.137 11.570 1.00 87.62 72 SER A CA 1
ATOM 575 C C . SER A 1 72 ? -29.008 5.814 12.936 1.00 87.62 72 SER A C 1
ATOM 577 O O . SER A 1 72 ? -29.600 6.865 13.146 1.00 87.62 72 SER A O 1
ATOM 579 N N . ASP A 1 73 ? -28.214 5.242 13.846 1.00 87.25 73 ASP A N 1
ATOM 580 C CA . ASP A 1 73 ? -28.085 5.714 15.232 1.00 87.25 73 ASP A CA 1
ATOM 581 C C . ASP A 1 73 ? -27.113 6.905 15.385 1.00 87.25 73 ASP A C 1
ATOM 583 O O . ASP A 1 73 ? -26.965 7.457 16.475 1.00 87.25 73 ASP A O 1
ATOM 587 N N . VAL A 1 74 ? -26.433 7.312 14.305 1.00 89.50 74 VAL A N 1
ATOM 588 C CA . VAL A 1 74 ? -25.510 8.460 14.315 1.00 89.50 74 VAL A CA 1
ATOM 589 C C . VAL A 1 74 ? -26.276 9.754 14.009 1.00 89.50 74 VAL A C 1
ATOM 591 O O . VAL A 1 74 ? -26.939 9.820 12.970 1.00 89.50 74 VAL A O 1
ATOM 594 N N . PRO A 1 75 ? -26.148 10.811 14.838 1.00 90.81 75 PRO A N 1
ATOM 595 C CA . PRO A 1 75 ? -26.773 12.105 14.575 1.00 90.81 75 PRO A CA 1
ATOM 596 C C . PRO A 1 75 ? -26.372 12.693 13.217 1.00 90.81 75 PRO A C 1
ATOM 598 O O . PRO A 1 75 ? -25.197 12.663 12.841 1.00 90.81 75 PRO A O 1
ATOM 601 N N . ASN A 1 76 ? -27.334 13.294 12.508 1.00 87.94 76 ASN A N 1
ATOM 602 C CA . ASN A 1 76 ? -27.112 13.873 11.175 1.00 87.94 76 ASN A CA 1
ATOM 603 C C . ASN A 1 76 ? -26.017 14.954 11.161 1.00 87.94 76 ASN A C 1
ATOM 605 O O . ASN A 1 76 ? -25.272 15.042 10.190 1.00 87.94 76 ASN A O 1
ATOM 609 N N . GLU A 1 77 ? -25.879 15.719 12.247 1.00 88.06 77 GLU A N 1
ATOM 610 C CA . GLU A 1 77 ? -24.819 16.721 12.428 1.00 88.06 77 GLU A CA 1
ATOM 611 C C . GLU A 1 77 ? -23.411 16.108 12.399 1.00 88.06 77 GLU A C 1
ATOM 613 O O . GLU A 1 77 ? -22.486 16.673 11.821 1.00 88.06 77 GLU A O 1
ATOM 618 N N . ILE A 1 78 ? -23.244 14.921 12.989 1.00 88.69 78 ILE A N 1
ATOM 619 C CA . ILE A 1 78 ? -21.966 14.209 12.952 1.00 88.69 78 ILE A CA 1
ATOM 620 C C . ILE A 1 78 ? -21.756 13.622 11.559 1.00 88.69 78 ILE A C 1
ATOM 622 O O . ILE A 1 78 ? -20.675 13.776 10.997 1.00 88.69 78 ILE A O 1
ATOM 626 N N . LYS A 1 79 ? -22.791 13.000 10.972 1.00 88.06 79 LYS A N 1
ATOM 627 C CA . LYS A 1 79 ? -22.706 12.385 9.637 1.00 88.06 79 LYS A CA 1
ATOM 628 C C . LYS A 1 79 ? -22.269 13.368 8.555 1.00 88.06 79 LYS A C 1
ATOM 630 O O . LYS A 1 79 ? -21.391 13.026 7.766 1.00 88.06 79 LYS A O 1
ATOM 635 N N . SER A 1 80 ? -22.844 14.572 8.524 1.00 87.25 80 SER A N 1
ATOM 636 C CA . SER A 1 80 ? -22.505 15.590 7.520 1.00 87.25 80 SER A CA 1
ATOM 637 C C . SER A 1 80 ? -21.055 16.067 7.626 1.00 87.25 80 SER A C 1
ATOM 639 O O . SER A 1 80 ? -20.463 16.450 6.620 1.00 87.25 80 SER A O 1
ATOM 641 N N . ARG A 1 81 ? -20.461 15.980 8.822 1.00 89.31 81 ARG A N 1
ATOM 642 C CA . ARG A 1 81 ? -19.091 16.416 9.114 1.00 89.31 81 ARG A CA 1
ATOM 643 C C . ARG A 1 81 ? -18.073 15.278 9.155 1.00 89.31 81 ARG A C 1
ATOM 645 O O . ARG A 1 81 ? -16.885 15.528 9.335 1.00 89.31 81 ARG A O 1
ATOM 652 N N . LEU A 1 82 ? -18.470 14.024 8.915 1.00 86.00 82 LEU A N 1
ATOM 653 C CA . LEU A 1 82 ? -17.536 12.888 8.920 1.00 86.00 82 LEU A CA 1
ATOM 654 C C . LEU A 1 82 ? -16.385 13.053 7.916 1.00 86.00 82 LEU A C 1
ATOM 656 O O . LEU A 1 82 ? -15.307 12.510 8.136 1.00 86.00 82 LEU A O 1
ATOM 660 N N . SER A 1 83 ? -16.559 13.800 6.822 1.00 82.50 83 SER A N 1
ATOM 661 C CA . SER A 1 83 ? -15.470 14.107 5.881 1.00 82.50 83 SER A CA 1
ATOM 662 C C . SER A 1 83 ? -14.363 14.991 6.465 1.00 82.50 83 SER A C 1
ATOM 664 O O . SER A 1 83 ? -13.243 14.935 5.962 1.00 82.50 83 SER A O 1
ATOM 666 N N . GLU A 1 84 ? -14.652 15.774 7.507 1.00 87.38 84 GLU A N 1
ATOM 667 C CA . GLU A 1 84 ? -13.687 16.647 8.195 1.00 87.38 84 GLU A CA 1
ATOM 668 C C . GLU A 1 84 ? -12.809 15.870 9.187 1.00 87.38 84 GLU A C 1
ATOM 670 O O . GLU A 1 84 ? -11.701 16.300 9.517 1.00 87.38 84 GLU A O 1
ATOM 675 N N . VAL A 1 85 ? -13.268 14.700 9.645 1.00 87.50 85 VAL A N 1
ATOM 676 C CA . VAL A 1 85 ? -12.529 13.866 10.596 1.00 87.50 85 VAL A CA 1
ATOM 677 C C . VAL A 1 85 ? -11.206 13.408 9.983 1.00 87.50 85 VAL A C 1
ATOM 679 O O . VAL A 1 85 ? -11.156 12.711 8.963 1.00 87.50 85 VAL A O 1
ATOM 682 N N . LYS A 1 86 ? -10.102 13.736 10.661 1.00 87.38 86 LYS A N 1
ATOM 683 C CA . LYS A 1 86 ? -8.757 13.321 10.250 1.00 87.38 86 LYS A CA 1
ATOM 684 C C . LYS A 1 86 ? -8.626 11.799 10.317 1.00 87.38 86 LYS A C 1
ATOM 686 O O . LYS A 1 86 ? -8.549 11.211 11.397 1.00 87.38 86 LYS A O 1
ATOM 691 N N . THR A 1 87 ? -8.517 11.160 9.150 1.00 85.94 87 THR A N 1
ATOM 692 C CA . THR A 1 87 ? -8.411 9.695 9.010 1.00 85.94 87 THR A CA 1
ATOM 693 C C . THR A 1 87 ? -7.246 9.106 9.812 1.00 85.94 87 THR A C 1
ATOM 695 O O . THR A 1 87 ? -7.361 8.008 10.350 1.00 85.94 87 THR A O 1
ATOM 698 N N . THR A 1 88 ? -6.138 9.839 9.945 1.00 85.56 88 THR A N 1
ATOM 699 C CA . THR A 1 88 ? -4.968 9.425 10.735 1.00 85.56 88 THR A CA 1
ATOM 700 C C . THR A 1 88 ? -5.267 9.345 12.230 1.00 85.56 88 THR A C 1
ATOM 702 O O . THR A 1 88 ? -4.808 8.414 12.883 1.00 85.56 88 THR A O 1
ATOM 705 N N . ASN A 1 89 ? -6.060 10.274 12.771 1.00 90.88 89 ASN A N 1
ATOM 706 C CA . ASN A 1 89 ? -6.401 10.315 14.196 1.00 90.88 89 ASN A CA 1
ATOM 707 C C . ASN A 1 89 ? -7.404 9.215 14.547 1.00 90.88 89 ASN A C 1
ATOM 709 O O . ASN A 1 89 ? -7.179 8.458 15.488 1.00 90.88 89 ASN A O 1
ATOM 713 N N . MET A 1 90 ? -8.446 9.054 13.723 1.00 92.06 90 MET A N 1
ATOM 714 C CA . MET A 1 90 ? -9.367 7.919 13.831 1.00 92.06 90 MET A CA 1
ATOM 715 C C . MET A 1 90 ? -8.597 6.594 13.765 1.00 92.06 90 MET A C 1
ATOM 717 O O . MET A 1 90 ? -8.793 5.717 14.600 1.00 92.06 90 MET A O 1
ATOM 721 N N . GLY A 1 91 ? -7.665 6.479 12.813 1.00 90.12 91 GLY A N 1
ATOM 722 C CA . GLY A 1 91 ? -6.806 5.310 12.643 1.00 90.12 91 GLY A CA 1
ATOM 723 C C . GLY A 1 91 ? -5.976 4.972 13.877 1.00 90.12 91 GLY A C 1
ATOM 724 O O . GLY A 1 91 ? -5.919 3.800 14.235 1.00 90.12 91 GLY A O 1
ATOM 725 N N . ARG A 1 92 ? -5.375 5.964 14.546 1.00 90.94 92 ARG A N 1
ATOM 726 C CA . ARG A 1 92 ? -4.606 5.759 15.789 1.00 90.94 92 ARG A CA 1
ATOM 727 C C . ARG A 1 92 ? -5.461 5.146 16.895 1.00 90.94 92 ARG A C 1
ATOM 729 O O . ARG A 1 92 ? -5.016 4.206 17.543 1.00 90.94 92 ARG A O 1
ATOM 736 N N . LEU A 1 93 ? -6.691 5.632 17.059 1.00 93.75 93 LEU A N 1
ATOM 737 C CA . LEU A 1 93 ? -7.628 5.135 18.066 1.00 93.75 93 LEU A CA 1
ATOM 738 C C . LEU A 1 93 ? -8.095 3.712 17.750 1.00 93.75 93 LEU A C 1
ATOM 740 O O . LEU A 1 93 ? -7.871 2.807 18.542 1.00 93.75 93 LEU A O 1
ATOM 744 N N . VAL A 1 94 ? -8.659 3.466 16.564 1.00 92.88 94 VAL A N 1
ATOM 745 C CA . VAL A 1 94 ? -9.186 2.129 16.216 1.00 92.88 94 VAL A CA 1
ATOM 746 C C . VAL A 1 94 ? -8.093 1.083 15.963 1.00 92.88 94 VAL A C 1
ATOM 748 O O . VAL A 1 94 ? -8.393 -0.100 15.795 1.00 92.88 94 VAL A O 1
ATOM 751 N N . SER A 1 95 ? -6.822 1.490 15.907 1.00 90.00 95 SER A N 1
ATOM 752 C CA . SER A 1 95 ? -5.688 0.564 15.815 1.00 90.00 95 SER A CA 1
ATOM 753 C C . SER A 1 95 ? -5.169 0.099 17.173 1.00 90.00 95 SER A C 1
ATOM 755 O O . SER A 1 95 ? -4.509 -0.937 17.229 1.00 90.00 95 SER A O 1
ATOM 757 N N . ASP A 1 96 ? -5.471 0.829 18.245 1.00 92.25 96 ASP A N 1
ATOM 758 C CA . ASP A 1 96 ? -4.974 0.531 19.582 1.00 92.25 96 ASP A CA 1
ATOM 759 C C . ASP A 1 96 ? -5.765 -0.623 20.236 1.00 92.25 96 ASP A C 1
ATOM 761 O O . ASP A 1 96 ? -6.998 -0.582 20.253 1.00 92.25 96 ASP A O 1
ATOM 765 N N . PRO A 1 97 ? -5.099 -1.663 20.777 1.00 91.75 97 PRO A N 1
ATOM 766 C CA . PRO A 1 97 ? -5.782 -2.804 21.387 1.00 91.75 97 PRO A CA 1
ATOM 767 C C . PRO A 1 97 ? -6.693 -2.455 22.574 1.00 91.75 97 PRO A C 1
ATOM 769 O O . PRO A 1 97 ? -7.752 -3.067 22.715 1.00 91.75 97 PRO A O 1
ATOM 772 N N . GLU A 1 98 ? -6.323 -1.483 23.416 1.00 91.25 98 GLU A N 1
ATOM 773 C CA . GLU A 1 98 ? -7.130 -1.101 24.585 1.00 91.25 98 GLU A CA 1
ATOM 774 C C . GLU A 1 98 ? -8.391 -0.356 24.146 1.00 91.25 98 GLU A C 1
ATOM 776 O O . GLU A 1 98 ? -9.488 -0.647 24.623 1.00 91.25 98 GLU A O 1
ATOM 781 N N . VAL A 1 99 ? -8.257 0.533 23.159 1.00 93.12 99 VAL A N 1
ATOM 782 C CA . VAL A 1 99 ? -9.399 1.235 22.558 1.00 93.12 99 VAL A CA 1
ATOM 783 C C . VAL A 1 99 ? -10.331 0.254 21.839 1.00 93.12 99 VAL A C 1
ATOM 785 O O . VAL A 1 99 ? -11.549 0.369 21.948 1.00 93.12 99 VAL A O 1
ATOM 788 N N . ARG A 1 100 ? -9.787 -0.748 21.139 1.00 93.19 100 ARG A N 1
ATOM 789 C CA . ARG A 1 100 ? -10.578 -1.807 20.490 1.00 93.19 100 ARG A CA 1
ATOM 790 C C . ARG A 1 100 ? -11.389 -2.622 21.494 1.00 93.19 100 ARG A C 1
ATOM 792 O O . ARG A 1 100 ? -12.593 -2.785 21.306 1.00 93.19 100 ARG A O 1
ATOM 799 N N . SER A 1 101 ? -10.746 -3.062 22.576 1.00 91.00 101 SER A N 1
ATOM 800 C CA . SER A 1 101 ? -11.407 -3.781 23.670 1.00 91.00 101 SER A CA 1
ATOM 801 C C . SER A 1 101 ? -12.510 -2.931 24.311 1.00 91.00 101 SER A C 1
ATOM 803 O O . SER A 1 101 ? -13.633 -3.399 24.487 1.00 91.00 101 SER A O 1
ATOM 805 N N . PHE A 1 102 ? -12.239 -1.643 24.553 1.00 92.50 102 PHE A N 1
ATOM 806 C CA . PHE A 1 102 ? -13.222 -0.687 25.069 1.00 92.50 102 PHE A CA 1
ATOM 807 C C . PHE A 1 102 ? -14.436 -0.504 24.144 1.00 92.50 102 PHE A C 1
ATOM 809 O O . PHE A 1 102 ? -15.567 -0.418 24.619 1.00 92.50 102 PHE A O 1
ATOM 816 N N . LEU A 1 103 ? -14.216 -0.458 22.829 1.00 91.25 103 LEU A N 1
ATOM 817 C CA . LEU A 1 103 ? -15.278 -0.344 21.829 1.00 91.25 103 LEU A CA 1
ATOM 818 C C . LEU A 1 103 ? -16.020 -1.666 21.574 1.00 91.25 103 LEU A C 1
ATOM 820 O O . LEU A 1 103 ? -17.063 -1.642 20.928 1.00 91.25 103 LEU A O 1
ATOM 824 N N . GLY A 1 104 ? -15.500 -2.805 22.042 1.00 90.25 104 GLY A N 1
ATOM 825 C CA . GLY A 1 104 ? -16.042 -4.131 21.736 1.00 90.25 104 GLY A CA 1
ATOM 826 C C . GLY A 1 104 ? -15.785 -4.570 20.293 1.00 90.25 104 GLY A C 1
ATOM 827 O O . GLY A 1 104 ? -16.620 -5.251 19.697 1.00 90.25 104 GLY A O 1
ATOM 828 N N . ILE A 1 105 ? -14.667 -4.149 19.698 1.00 92.25 105 ILE A N 1
ATOM 829 C CA . ILE A 1 105 ? -14.284 -4.511 18.328 1.00 92.25 105 ILE A CA 1
ATOM 830 C C . ILE A 1 105 ? -12.980 -5.304 18.305 1.00 92.25 105 ILE A C 1
ATOM 832 O O . ILE A 1 105 ? -12.071 -5.081 19.097 1.00 92.25 105 ILE A O 1
ATOM 836 N N . GLU A 1 106 ? -12.863 -6.181 17.323 1.00 90.31 106 GLU A N 1
ATOM 837 C CA . GLU A 1 106 ? -11.677 -6.972 17.029 1.00 90.31 106 GLU A CA 1
ATOM 838 C C . GLU A 1 106 ? -11.250 -6.734 15.581 1.00 90.31 106 GLU A C 1
ATOM 840 O O . GLU A 1 106 ? -12.030 -6.272 14.746 1.00 90.31 106 GLU A O 1
ATOM 845 N N . VAL A 1 107 ? -9.986 -7.017 15.272 1.00 89.12 107 VAL A N 1
ATOM 846 C CA . VAL A 1 107 ? -9.456 -6.862 13.915 1.00 89.12 107 VAL A CA 1
ATOM 847 C C . VAL A 1 107 ? -8.825 -8.165 13.470 1.00 89.12 107 VAL A C 1
ATOM 849 O O . VAL A 1 107 ? -7.801 -8.575 14.008 1.00 89.12 107 VAL A O 1
ATOM 852 N N . GLU A 1 108 ? -9.396 -8.765 12.431 1.00 83.69 108 GLU A N 1
ATOM 853 C CA . GLU A 1 108 ? -8.903 -10.001 11.832 1.00 83.69 108 GLU A CA 1
ATOM 854 C C . GLU A 1 108 ? -8.709 -9.787 10.328 1.00 83.69 108 GLU A C 1
ATOM 856 O O . GLU A 1 108 ? -9.601 -9.291 9.639 1.00 83.69 108 GLU A O 1
ATOM 861 N N . GLY A 1 109 ? -7.513 -10.079 9.806 1.00 78.56 109 GLY A N 1
ATOM 862 C CA . GLY A 1 109 ? -7.194 -9.833 8.391 1.00 78.56 109 GLY A CA 1
ATOM 863 C C . GLY A 1 109 ? -7.297 -8.358 7.965 1.00 78.56 109 GLY A C 1
ATOM 864 O O . GLY A 1 109 ? -7.494 -8.065 6.788 1.00 78.56 109 GLY A O 1
ATOM 865 N N . GLY A 1 110 ? -7.202 -7.420 8.917 1.00 82.50 110 GLY A N 1
ATOM 866 C CA . GLY A 1 110 ? -7.390 -5.985 8.677 1.00 82.50 110 GLY A CA 1
ATOM 867 C C . GLY A 1 110 ? -8.856 -5.546 8.566 1.00 82.50 110 GLY A C 1
ATOM 868 O O . GLY A 1 110 ? -9.110 -4.392 8.223 1.00 82.50 110 GLY A O 1
ATOM 869 N N . ILE A 1 111 ? -9.812 -6.431 8.862 1.00 87.12 111 ILE A N 1
ATOM 870 C CA . ILE A 1 111 ? -11.248 -6.137 8.869 1.00 87.12 111 ILE A CA 1
ATOM 871 C C . ILE A 1 111 ? -11.740 -6.025 10.313 1.00 87.12 111 ILE A C 1
ATOM 873 O O . ILE A 1 111 ? -11.412 -6.871 11.144 1.00 87.12 111 ILE A O 1
ATOM 877 N N . ILE A 1 112 ? -12.532 -4.989 10.603 1.00 90.19 112 ILE A N 1
ATOM 878 C CA . ILE A 1 112 ? -13.197 -4.821 11.899 1.00 90.19 112 ILE A CA 1
ATOM 879 C C . ILE A 1 112 ? -14.317 -5.859 12.014 1.00 90.19 112 ILE A C 1
ATOM 881 O O . ILE A 1 112 ? -15.239 -5.872 11.195 1.00 90.19 112 ILE A O 1
ATOM 885 N N . LYS A 1 113 ? -14.246 -6.700 13.043 1.00 91.38 113 LYS A N 1
ATOM 886 C CA . LYS A 1 113 ? -15.278 -7.660 13.448 1.00 91.38 113 LYS A CA 1
ATOM 887 C C . LYS A 1 113 ? -15.752 -7.328 14.857 1.00 91.38 113 LYS A C 1
ATOM 889 O O . LYS A 1 113 ? -15.017 -6.731 15.637 1.00 91.38 113 LYS A O 1
ATOM 894 N N . SER A 1 114 ? -16.981 -7.688 15.194 1.00 89.75 114 SER A N 1
ATOM 895 C CA . SER A 1 114 ? -17.486 -7.509 16.552 1.00 89.75 114 SER A CA 1
ATOM 896 C C . SER A 1 114 ? -18.567 -8.528 16.879 1.00 89.75 114 SER A C 1
ATOM 898 O O . SER A 1 114 ? -19.411 -8.870 16.047 1.00 89.75 114 SER A O 1
ATOM 900 N N . THR A 1 115 ? -18.541 -9.001 18.121 1.00 88.31 115 THR A N 1
ATOM 901 C CA . THR A 1 115 ? -19.623 -9.777 18.739 1.00 88.31 115 THR A CA 1
ATOM 902 C C . THR A 1 115 ? -20.547 -8.905 19.587 1.00 88.31 115 THR A C 1
ATOM 904 O O . THR A 1 115 ? -21.576 -9.383 20.056 1.00 88.31 115 THR A O 1
ATOM 907 N N . THR A 1 116 ? -20.184 -7.645 19.827 1.00 87.94 116 THR A N 1
ATOM 908 C CA . THR A 1 116 ? -20.988 -6.658 20.558 1.00 87.94 116 THR A CA 1
ATOM 909 C C . THR A 1 116 ? -22.063 -6.089 19.632 1.00 87.94 116 THR A C 1
ATOM 911 O O . THR A 1 116 ? -21.881 -6.030 18.417 1.00 87.94 116 THR A O 1
ATOM 914 N N . SER A 1 117 ? -23.210 -5.683 20.176 1.00 90.19 117 SER A N 1
ATOM 915 C CA . SER A 1 117 ? -24.282 -5.056 19.398 1.00 90.19 117 SER A CA 1
ATOM 916 C C . SER A 1 117 ? -23.756 -3.863 18.597 1.00 90.19 117 SER A C 1
ATOM 918 O O . SER A 1 117 ? -23.101 -2.976 19.149 1.00 90.19 117 SER A O 1
ATOM 920 N N . GLN A 1 118 ? -24.085 -3.808 17.302 1.00 88.31 118 GLN A N 1
ATOM 921 C CA . GLN A 1 118 ? -23.648 -2.728 16.413 1.00 88.31 118 GLN A CA 1
ATOM 922 C C . GLN A 1 118 ? -24.024 -1.343 16.961 1.00 88.31 118 GLN A C 1
ATOM 924 O O . GLN A 1 118 ? -23.251 -0.401 16.808 1.00 88.31 118 GLN A O 1
ATOM 929 N N . LYS A 1 119 ? -25.153 -1.229 17.672 1.00 88.94 119 LYS A N 1
ATOM 930 C CA . LYS A 1 119 ? -25.587 0.021 18.314 1.00 88.94 119 LYS A CA 1
ATOM 931 C C . LYS A 1 119 ? -24.607 0.516 19.377 1.00 88.94 119 LYS A C 1
ATOM 933 O O . LYS A 1 119 ? -24.302 1.703 19.423 1.00 88.94 119 LYS A O 1
ATOM 938 N N . GLU A 1 120 ? -24.085 -0.383 20.209 1.00 91.00 120 GLU A N 1
ATOM 939 C CA . GLU A 1 120 ? -23.137 -0.029 21.276 1.00 91.00 120 GLU A CA 1
ATOM 940 C C . GLU A 1 120 ? -21.767 0.347 20.697 1.00 91.00 120 GLU A C 1
ATOM 942 O O . GLU A 1 120 ? -21.152 1.319 21.133 1.00 91.00 120 GLU A O 1
ATOM 947 N N . VAL A 1 121 ? -21.325 -0.346 19.643 1.00 91.44 121 VAL A N 1
ATOM 948 C CA . VAL A 1 121 ? -20.094 0.024 18.927 1.00 91.44 121 VAL A CA 1
ATOM 949 C C . VAL A 1 121 ? -20.239 1.394 18.256 1.00 91.44 121 VAL A C 1
ATOM 951 O O . VAL A 1 121 ? -19.370 2.256 18.398 1.00 91.44 121 VAL A O 1
ATOM 954 N N . VAL A 1 122 ? -21.358 1.632 17.561 1.00 92.25 122 VAL A N 1
ATOM 955 C CA . VAL A 1 122 ? -21.665 2.920 16.917 1.00 92.25 122 VAL A CA 1
ATOM 956 C C . VAL A 1 122 ? -21.713 4.047 17.941 1.00 92.25 122 VAL A C 1
ATOM 958 O O . VAL A 1 122 ? -21.191 5.124 17.672 1.00 92.25 122 VAL A O 1
ATOM 961 N N . LYS A 1 123 ? -22.288 3.812 19.121 1.00 93.00 123 LYS A N 1
ATOM 962 C CA . LYS A 1 123 ? -22.346 4.784 20.218 1.00 93.00 123 LYS A CA 1
ATOM 963 C C . LYS A 1 123 ? -20.950 5.266 20.630 1.00 93.00 123 LYS A C 1
ATOM 965 O O . LYS A 1 123 ? -20.710 6.473 20.662 1.00 93.00 123 LYS A O 1
ATOM 970 N N . GLY A 1 124 ? -20.010 4.342 20.846 1.00 92.81 124 GLY A N 1
ATOM 971 C CA . GLY A 1 124 ? -18.618 4.684 21.161 1.00 92.81 124 GLY A CA 1
ATOM 972 C C . GLY A 1 124 ? -17.913 5.407 20.017 1.00 92.81 124 GLY A C 1
ATOM 973 O O . GLY A 1 124 ? -17.310 6.458 20.222 1.00 92.81 124 GLY A O 1
ATOM 974 N N . LEU A 1 125 ? -18.045 4.893 18.791 1.00 93.44 125 LEU A N 1
ATOM 975 C CA . LEU A 1 125 ? -17.467 5.521 17.600 1.00 93.44 125 LEU A CA 1
ATOM 976 C C . LEU A 1 125 ? -18.042 6.922 17.333 1.00 93.44 125 LEU A C 1
ATOM 978 O O . LEU A 1 125 ? -17.326 7.791 16.844 1.00 93.44 125 LEU A O 1
ATOM 982 N N . THR A 1 126 ? -19.311 7.161 17.669 1.00 93.56 126 THR A N 1
ATOM 983 C CA . THR A 1 126 ? -19.970 8.467 17.519 1.00 93.56 126 THR A CA 1
ATOM 984 C C . THR A 1 126 ? -19.373 9.486 18.477 1.00 93.56 126 THR A C 1
ATOM 986 O O . THR A 1 126 ? -19.142 10.626 18.082 1.00 93.56 126 THR A O 1
ATOM 989 N N . GLN A 1 127 ? -19.083 9.083 19.718 1.00 93.75 127 GLN A N 1
ATOM 990 C CA . GLN A 1 127 ? -18.379 9.949 20.660 1.00 93.75 127 GLN A CA 1
ATOM 991 C C . GLN A 1 127 ? -16.965 10.263 20.166 1.00 93.75 127 GLN A C 1
ATOM 993 O O . GLN A 1 127 ? -16.589 11.429 20.147 1.00 93.75 127 GLN A O 1
ATOM 998 N N . ILE A 1 128 ?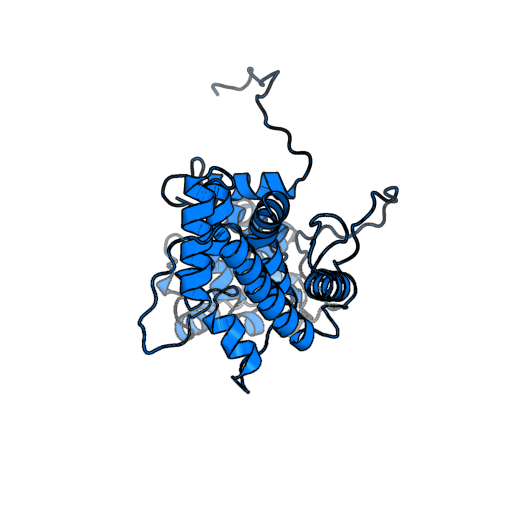 -16.234 9.261 19.662 1.00 94.12 128 ILE A N 1
ATOM 999 C CA . ILE A 1 128 ? -14.913 9.485 19.059 1.00 94.12 128 ILE A CA 1
ATOM 1000 C C . ILE A 1 128 ? -14.996 10.481 17.901 1.00 94.12 128 ILE A C 1
ATOM 1002 O O . ILE A 1 128 ? -14.208 11.418 17.830 1.00 94.12 128 ILE A O 1
ATOM 1006 N N . ALA A 1 129 ? -15.953 10.305 16.989 1.00 92.81 129 ALA A N 1
ATOM 1007 C CA . ALA A 1 129 ? -16.136 11.223 15.872 1.00 92.81 129 ALA A CA 1
ATOM 1008 C C . ALA A 1 129 ? -16.457 12.647 16.343 1.00 92.81 129 ALA A C 1
ATOM 1010 O O . ALA A 1 129 ? -15.913 13.594 15.786 1.00 92.81 129 ALA A O 1
ATOM 1011 N N . ARG A 1 130 ? -17.289 12.802 17.381 1.00 92.94 130 ARG A N 1
ATOM 1012 C CA . ARG A 1 130 ? -17.603 14.105 17.979 1.00 92.94 130 ARG A CA 1
ATOM 1013 C C . ARG A 1 130 ? -16.357 14.778 18.548 1.00 92.94 130 ARG A C 1
ATOM 1015 O O . ARG A 1 130 ? -16.116 15.935 18.228 1.00 92.94 130 ARG A O 1
ATOM 1022 N N . ASP A 1 131 ? -15.558 14.054 19.326 1.00 92.75 131 ASP A N 1
ATOM 1023 C CA . ASP A 1 131 ? -14.342 14.602 19.932 1.00 92.75 131 ASP A CA 1
ATOM 1024 C C . ASP A 1 131 ? -13.315 14.981 18.856 1.00 92.75 131 ASP A C 1
ATOM 1026 O O . ASP A 1 131 ? -12.719 16.047 18.915 1.00 92.75 131 ASP A O 1
ATOM 1030 N N . LEU A 1 132 ? -13.162 14.165 17.807 1.00 91.69 132 LEU A N 1
ATOM 1031 C CA . LEU A 1 132 ? -12.266 14.467 16.684 1.00 91.69 132 LEU A CA 1
ATOM 1032 C C . LEU A 1 132 ? -12.710 15.669 15.832 1.00 91.69 132 LEU A C 1
ATOM 1034 O O . LEU A 1 132 ? -11.897 16.187 15.062 1.00 91.69 132 LEU A O 1
ATOM 1038 N N . LEU A 1 133 ? -13.979 16.073 15.925 1.00 90.81 133 LEU A N 1
ATOM 1039 C CA . LEU A 1 133 ? -14.529 17.271 15.285 1.00 90.81 133 LEU A CA 1
ATOM 1040 C C . LEU A 1 133 ? -14.456 18.512 16.185 1.00 90.81 133 LEU A C 1
ATOM 1042 O O . LEU A 1 133 ? -14.735 19.614 15.699 1.00 90.81 133 LEU A O 1
ATOM 1046 N N . ASP A 1 134 ? -14.108 18.350 17.465 1.00 91.25 134 ASP A N 1
ATOM 1047 C CA . ASP A 1 134 ? -13.918 19.460 18.393 1.00 91.25 134 ASP A CA 1
ATOM 1048 C C . ASP A 1 134 ? -12.576 20.154 18.091 1.00 91.25 134 ASP A C 1
ATOM 1050 O O . ASP A 1 134 ? -11.526 19.506 18.111 1.00 91.25 134 ASP A O 1
ATOM 1054 N N . PRO A 1 135 ? -12.559 21.474 17.829 1.00 87.25 135 PRO A N 1
ATOM 1055 C CA . PRO A 1 135 ? -11.320 22.216 17.599 1.00 87.25 135 PRO A CA 1
ATOM 1056 C C . PRO A 1 135 ? -10.337 22.178 18.781 1.00 87.25 135 PRO A C 1
ATOM 1058 O O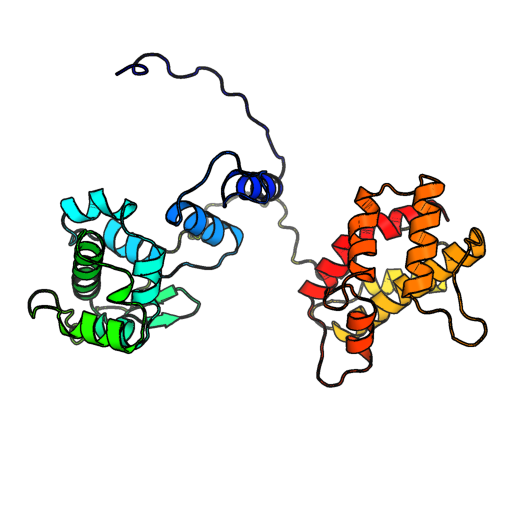 . PRO A 1 135 ? -9.146 22.411 18.576 1.00 87.25 135 PRO A O 1
ATOM 1061 N N . LYS A 1 136 ? -10.799 21.892 20.005 1.00 89.56 136 LYS A N 1
ATOM 1062 C CA . LYS A 1 136 ? -9.936 21.729 21.187 1.00 89.56 136 LYS A CA 1
ATOM 1063 C C . LYS A 1 136 ? -9.176 20.408 21.183 1.00 89.56 136 LYS A C 1
ATOM 1065 O O . LYS A 1 136 ? -8.176 20.290 21.887 1.00 89.56 136 LYS A O 1
ATOM 1070 N N . PHE A 1 137 ? -9.643 19.423 20.420 1.00 90.62 137 PHE A N 1
ATOM 1071 C CA . PHE A 1 137 ? -9.030 18.110 20.369 1.00 90.62 137 PHE A CA 1
ATOM 1072 C C . PHE A 1 137 ? -7.785 18.129 19.488 1.00 90.62 137 PHE A C 1
ATOM 1074 O O . PHE A 1 137 ? -7.824 18.462 18.299 1.00 90.62 137 PHE A O 1
ATOM 1081 N N . THR A 1 138 ? -6.656 17.717 20.053 1.00 88.81 138 THR A N 1
ATOM 1082 C CA . THR A 1 138 ? -5.376 17.709 19.353 1.00 88.81 138 THR A CA 1
ATOM 1083 C C . THR A 1 138 ? -4.804 16.305 19.248 1.00 88.81 138 THR A C 1
ATOM 1085 O O . THR A 1 138 ? -5.216 15.360 19.910 1.00 88.81 138 THR A O 1
ATOM 1088 N N . VAL A 1 139 ? -3.802 16.146 18.384 1.00 87.44 139 VAL A N 1
ATOM 1089 C CA . VAL A 1 139 ? -3.099 14.864 18.235 1.00 87.44 139 VAL A CA 1
ATOM 1090 C C . VAL A 1 139 ? -2.428 14.432 19.547 1.00 87.44 139 VAL A C 1
ATOM 1092 O O . VAL A 1 139 ? -2.311 13.235 19.787 1.00 87.44 139 VAL A O 1
ATOM 1095 N N . ARG A 1 140 ? -2.045 15.392 20.403 1.00 89.44 140 ARG A N 1
ATOM 1096 C CA . ARG A 1 140 ? -1.400 15.145 21.702 1.00 89.44 140 ARG A CA 1
ATOM 1097 C C . ARG A 1 140 ? -2.299 14.375 22.666 1.00 89.44 140 ARG A C 1
ATOM 1099 O O . ARG A 1 140 ? -1.790 13.649 23.501 1.00 89.44 140 ARG A O 1
ATOM 1106 N N . ASP A 1 141 ? -3.616 14.466 22.503 1.00 88.69 141 ASP A N 1
ATOM 1107 C CA . ASP A 1 141 ? -4.581 13.751 23.339 1.00 88.69 141 ASP A CA 1
ATOM 1108 C C . ASP A 1 141 ? -4.625 12.235 23.053 1.00 88.69 141 ASP A C 1
ATOM 1110 O O . ASP A 1 141 ? -5.271 11.492 23.789 1.00 88.69 141 ASP A O 1
ATOM 1114 N N . ILE A 1 142 ? -3.969 11.763 21.979 1.00 92.69 142 ILE A N 1
ATOM 1115 C CA . ILE A 1 142 ? -4.011 10.361 21.516 1.00 92.69 142 ILE A CA 1
ATOM 1116 C C . ILE A 1 142 ? -2.672 9.842 20.961 1.00 92.69 142 ILE A C 1
ATOM 1118 O O . ILE A 1 142 ? -2.646 8.817 20.264 1.00 92.69 142 ILE A O 1
ATOM 1122 N N . ASP A 1 143 ? -1.571 10.558 21.190 1.00 87.50 143 ASP A N 1
ATOM 1123 C CA . ASP A 1 143 ? -0.283 10.263 20.556 1.00 87.50 143 ASP A CA 1
ATOM 1124 C C . ASP A 1 143 ? 0.370 9.018 21.170 1.00 87.50 143 ASP A C 1
ATOM 1126 O O . ASP A 1 143 ? 0.649 8.041 20.464 1.00 87.50 143 ASP A O 1
ATOM 1130 N N . SER A 1 144 ? 0.513 8.995 22.497 1.00 91.06 144 SER A N 1
ATOM 1131 C CA . SER A 1 144 ? 1.029 7.837 23.228 1.00 91.06 144 SER A CA 1
ATOM 1132 C C . SER A 1 144 ? -0.068 6.830 23.589 1.00 91.06 144 SER A C 1
ATOM 1134 O O . SER A 1 144 ? -1.270 7.069 23.427 1.00 91.06 144 SER A O 1
ATOM 1136 N N . LYS A 1 145 ? 0.350 5.650 24.054 1.00 89.75 145 LYS A N 1
ATOM 1137 C CA . LYS A 1 145 ? -0.571 4.607 24.513 1.00 89.75 145 LYS A CA 1
ATOM 1138 C C . LYS A 1 145 ? -1.316 5.051 25.774 1.00 89.75 145 LYS A C 1
ATOM 1140 O O . LYS A 1 145 ? -2.528 4.869 25.869 1.00 89.75 145 LYS A O 1
ATOM 1145 N N . GLU A 1 146 ? -0.606 5.694 26.691 1.00 91.06 146 GLU A N 1
ATOM 1146 C CA . GLU A 1 146 ? -1.142 6.278 27.915 1.00 91.06 146 GLU A CA 1
ATOM 1147 C C . GLU A 1 146 ? -2.171 7.371 27.605 1.00 91.06 146 GLU A C 1
ATOM 1149 O O . GLU A 1 146 ? -3.240 7.384 28.216 1.00 91.06 146 GLU A O 1
ATOM 1154 N N . ASP A 1 147 ? -1.918 8.222 26.605 1.00 91.38 147 ASP A N 1
ATOM 1155 C CA . ASP A 1 147 ? -2.873 9.259 26.188 1.00 91.38 147 ASP A CA 1
ATOM 1156 C C . ASP A 1 147 ? -4.183 8.643 25.696 1.00 91.38 147 ASP A C 1
ATOM 1158 O O . ASP A 1 147 ? -5.264 9.054 26.116 1.00 91.38 147 ASP A O 1
ATOM 1162 N N . ARG A 1 148 ? -4.107 7.582 24.880 1.00 93.00 148 ARG A N 1
ATOM 1163 C CA . ARG A 1 148 ? -5.297 6.862 24.396 1.00 93.00 148 ARG A CA 1
ATOM 1164 C C . ARG A 1 148 ? -6.076 6.200 25.527 1.00 93.00 148 ARG A C 1
ATOM 1166 O O . ARG A 1 148 ? -7.306 6.247 25.517 1.00 93.00 148 ARG A O 1
ATOM 1173 N N . LYS A 1 149 ? -5.381 5.630 26.515 1.00 92.56 149 LYS A N 1
ATOM 1174 C CA . LYS A 1 149 ? -5.999 5.056 27.718 1.00 92.56 149 LYS A CA 1
ATOM 1175 C C . LYS A 1 149 ? -6.699 6.128 28.559 1.00 92.56 149 LYS A C 1
ATOM 1177 O O . LYS A 1 149 ? -7.843 5.947 28.974 1.00 92.56 149 LYS A O 1
ATOM 1182 N N . ASN A 1 150 ? -6.044 7.269 28.759 1.00 92.25 150 ASN A N 1
ATOM 1183 C CA . ASN A 1 150 ? -6.612 8.416 29.464 1.00 92.25 150 ASN A CA 1
ATOM 1184 C C . ASN A 1 150 ? -7.803 9.013 28.702 1.00 92.25 150 ASN A C 1
ATOM 1186 O O . ASN A 1 150 ? -8.778 9.438 29.317 1.00 92.25 150 ASN A O 1
ATOM 1190 N N . TYR A 1 151 ? -7.755 9.019 27.371 1.00 93.44 151 TYR A N 1
ATOM 1191 C CA . TYR A 1 151 ? -8.836 9.483 26.512 1.00 93.44 151 TYR A CA 1
ATOM 1192 C C . TYR A 1 151 ? -10.101 8.626 26.667 1.00 93.44 151 TYR A C 1
ATOM 1194 O O . TYR A 1 151 ? -11.158 9.163 26.996 1.00 93.44 151 TYR A O 1
ATOM 1202 N N . ILE A 1 152 ? -10.004 7.297 26.528 1.00 92.81 152 ILE A N 1
ATOM 1203 C CA . ILE A 1 152 ? -11.175 6.411 26.692 1.00 92.81 152 ILE A CA 1
ATOM 1204 C C . ILE A 1 152 ? -11.728 6.426 28.125 1.00 92.81 152 ILE A C 1
ATOM 1206 O O . ILE A 1 152 ? -12.927 6.239 28.325 1.00 92.81 152 ILE A O 1
ATOM 1210 N N . ALA A 1 153 ? -10.886 6.702 29.127 1.00 90.81 153 ALA A N 1
ATOM 1211 C CA . ALA A 1 153 ? -11.313 6.842 30.519 1.00 90.81 153 ALA A CA 1
ATOM 1212 C C . ALA A 1 153 ? -12.185 8.087 30.769 1.00 90.81 153 ALA A C 1
ATOM 1214 O O . ALA A 1 153 ? -12.988 8.084 31.701 1.00 90.81 153 ALA A O 1
ATOM 1215 N N . LYS A 1 154 ? -12.079 9.129 29.931 1.00 91.62 154 LYS A N 1
ATOM 1216 C CA . LYS A 1 154 ? -12.891 10.357 30.031 1.00 91.62 154 LYS A CA 1
ATOM 1217 C C . LYS A 1 154 ? -14.313 10.196 29.476 1.00 91.62 154 LYS A C 1
ATOM 1219 O O . LYS A 1 154 ? -15.113 11.123 29.589 1.00 91.62 154 LYS A O 1
ATOM 1224 N N . PHE A 1 155 ? -14.651 9.050 28.877 1.00 91.31 155 PHE A N 1
ATOM 1225 C CA . PHE A 1 155 ? -15.980 8.828 28.306 1.00 91.31 155 PHE A CA 1
ATOM 1226 C C . PHE A 1 155 ? -17.051 8.839 29.397 1.00 91.31 155 PHE A C 1
ATOM 1228 O O . PHE A 1 155 ? -16.972 8.112 30.390 1.00 91.31 155 PHE A O 1
ATOM 1235 N N . SER A 1 156 ? -18.105 9.624 29.181 1.00 86.88 156 SER A N 1
ATOM 1236 C CA . SER A 1 156 ? -19.272 9.629 30.059 1.00 86.88 156 SER A CA 1
ATOM 1237 C C . SER A 1 156 ? -19.980 8.268 30.040 1.00 86.88 156 SER A C 1
ATOM 1239 O O . SER A 1 156 ? -19.957 7.536 29.046 1.00 86.88 156 SER A O 1
ATOM 1241 N N . LYS A 1 157 ? -20.694 7.939 31.126 1.00 81.69 157 LYS A N 1
ATOM 1242 C CA . LYS A 1 157 ? -21.504 6.705 31.212 1.00 81.69 157 LYS A CA 1
ATOM 1243 C C . LYS A 1 157 ? -22.512 6.583 30.059 1.00 81.69 157 LYS A C 1
ATOM 1245 O O . LYS A 1 157 ? -22.800 5.480 29.608 1.00 81.69 157 LYS A O 1
ATOM 1250 N N . THR A 1 158 ? -23.026 7.710 29.567 1.00 81.75 158 THR A N 1
ATOM 1251 C CA . THR A 1 158 ? -24.003 7.763 28.473 1.00 81.75 158 THR A CA 1
ATOM 1252 C C . THR A 1 158 ? -23.394 7.538 27.096 1.00 81.75 158 THR A C 1
ATOM 1254 O O . THR A 1 158 ? -24.127 7.115 26.213 1.00 81.75 158 THR A O 1
ATOM 1257 N N . SER A 1 159 ? -22.089 7.756 26.909 1.00 82.94 159 SER A N 1
ATOM 1258 C CA . SER A 1 159 ? -21.382 7.541 25.635 1.00 82.94 159 SER A CA 1
ATOM 1259 C C . SER A 1 159 ? -20.517 6.277 25.627 1.00 82.94 159 SER A C 1
ATOM 1261 O O . SER A 1 159 ? -20.088 5.830 24.565 1.00 82.94 159 SER A O 1
ATOM 1263 N N . LYS A 1 160 ? -20.279 5.669 26.794 1.00 87.50 160 LYS A N 1
ATOM 1264 C CA . LYS A 1 160 ? -19.530 4.417 26.922 1.00 87.50 160 LYS A CA 1
ATOM 1265 C C . LYS A 1 160 ? -20.299 3.244 26.277 1.00 87.50 160 LYS A C 1
ATOM 1267 O O . LYS A 1 160 ? -21.472 3.047 26.622 1.00 87.50 160 LYS A O 1
ATOM 1272 N N . PRO A 1 161 ? -19.672 2.477 25.367 1.00 87.38 161 PRO A N 1
ATOM 1273 C CA . PRO A 1 161 ? -20.232 1.233 24.845 1.00 87.38 161 PRO A CA 1
ATOM 1274 C C . PRO A 1 161 ? -20.425 0.199 25.946 1.00 87.38 161 PRO A C 1
ATOM 1276 O O . PRO A 1 161 ? -19.546 0.007 26.789 1.00 87.38 161 PRO A O 1
ATOM 1279 N N . ASP A 1 162 ? -21.555 -0.494 25.913 1.00 87.75 162 ASP A N 1
ATOM 1280 C CA . ASP A 1 162 ? -21.771 -1.671 26.741 1.00 87.75 162 ASP A CA 1
ATOM 1281 C C . ASP A 1 162 ? -21.353 -2.941 25.988 1.00 87.75 162 ASP A C 1
ATOM 1283 O O . ASP A 1 162 ? -22.107 -3.498 25.188 1.00 87.75 162 ASP A O 1
ATOM 1287 N N . THR A 1 163 ? -20.130 -3.408 26.247 1.00 84.81 163 THR A N 1
ATOM 1288 C CA . THR A 1 163 ? -19.576 -4.608 25.603 1.00 84.81 163 THR A CA 1
ATOM 1289 C C . THR A 1 163 ? -20.248 -5.904 26.058 1.00 84.81 163 THR A C 1
ATOM 1291 O O . THR A 1 163 ? -20.106 -6.923 25.379 1.00 84.81 163 THR A O 1
ATOM 1294 N N . SER A 1 164 ? -21.031 -5.875 27.148 1.00 82.25 164 SER A N 1
ATOM 1295 C CA . SER A 1 164 ? -21.807 -7.030 27.615 1.00 82.25 164 SER A CA 1
ATOM 1296 C C . SER A 1 164 ? -23.015 -7.327 26.722 1.00 82.25 164 SER A C 1
ATOM 1298 O O . SER A 1 164 ? -23.428 -8.484 26.599 1.00 82.25 164 SER A O 1
ATOM 1300 N N . LYS A 1 165 ? -23.543 -6.312 26.024 1.00 85.44 165 LYS A N 1
ATOM 1301 C CA . LYS A 1 165 ? -24.643 -6.472 25.069 1.00 85.44 165 LYS A CA 1
ATOM 1302 C C . LYS A 1 165 ? -24.134 -7.088 23.775 1.00 85.44 165 LYS A C 1
ATOM 1304 O O . LYS A 1 165 ? -23.673 -6.393 22.865 1.00 85.44 165 LYS A O 1
ATOM 1309 N N . LYS A 1 166 ? -24.234 -8.409 23.680 1.00 86.88 166 LYS A N 1
ATOM 1310 C CA . LYS A 1 166 ? -23.844 -9.154 22.481 1.00 86.88 166 LYS A CA 1
ATOM 1311 C C . LYS A 1 166 ? -24.865 -8.994 21.353 1.00 86.88 166 LYS A C 1
ATOM 1313 O O . LYS A 1 166 ? -26.061 -8.841 21.587 1.00 86.88 166 LYS A O 1
ATOM 1318 N N . ALA A 1 167 ? -24.374 -9.011 20.121 1.00 80.81 167 ALA A N 1
ATOM 1319 C CA . ALA A 1 167 ? -25.200 -9.115 18.930 1.00 80.81 167 ALA A CA 1
ATOM 1320 C C . ALA A 1 167 ? -25.758 -10.540 18.795 1.00 80.81 167 ALA A C 1
ATOM 1322 O O . ALA A 1 167 ? -25.130 -11.502 19.236 1.00 80.81 167 ALA A O 1
ATOM 1323 N N . THR A 1 168 ? -26.908 -10.683 18.131 1.00 76.12 168 THR A N 1
ATOM 1324 C CA . THR A 1 168 ? -27.505 -11.993 17.814 1.00 76.12 168 THR A CA 1
ATOM 1325 C C . THR A 1 168 ? -26.567 -12.860 16.969 1.00 76.12 168 THR A C 1
ATOM 1327 O O . THR A 1 168 ? -26.539 -14.075 17.128 1.00 76.12 168 THR A O 1
ATOM 1330 N N . MET A 1 169 ? -25.768 -12.235 16.097 1.00 77.44 169 MET A N 1
ATOM 1331 C CA . MET A 1 169 ? -24.696 -12.877 15.337 1.00 77.44 169 MET A CA 1
ATOM 1332 C C . MET A 1 169 ? -23.468 -11.956 15.263 1.00 77.44 169 MET A C 1
ATOM 1334 O O . MET A 1 169 ? -23.638 -10.732 15.241 1.00 77.44 169 MET A O 1
ATOM 1338 N N . PRO A 1 170 ? -22.241 -12.508 15.180 1.00 83.81 170 PRO A N 1
ATOM 1339 C CA . PRO A 1 170 ? -21.046 -11.723 14.891 1.00 83.81 170 PRO A CA 1
ATOM 1340 C C . PRO A 1 170 ? -21.192 -10.987 13.557 1.00 83.81 170 PRO A C 1
ATOM 1342 O O . PRO A 1 170 ? -21.647 -11.561 12.566 1.00 83.81 170 PRO A O 1
ATOM 1345 N N . TRP A 1 171 ? -20.780 -9.725 13.521 1.00 87.44 171 TRP A N 1
ATOM 1346 C CA . TRP A 1 171 ? -20.835 -8.898 12.319 1.00 87.44 171 TRP A CA 1
ATOM 1347 C C . TRP A 1 171 ? -19.453 -8.344 11.976 1.00 87.44 171 TRP A C 1
ATOM 1349 O O . TRP A 1 171 ? -18.532 -8.334 12.794 1.00 87.44 171 TRP A O 1
ATOM 1359 N N . GLN A 1 172 ? -19.300 -7.902 10.729 1.00 88.19 172 GLN A N 1
ATOM 1360 C CA . GLN A 1 172 ? -18.053 -7.346 10.214 1.00 88.19 172 GLN A CA 1
ATOM 1361 C C . GLN A 1 172 ? -18.311 -6.071 9.417 1.00 88.19 172 GLN A C 1
ATOM 1363 O O . GLN A 1 172 ? -19.357 -5.924 8.778 1.00 88.19 172 GLN A O 1
ATOM 1368 N N . ALA A 1 173 ? -17.345 -5.158 9.431 1.00 82.81 173 ALA A N 1
ATOM 1369 C CA . ALA A 1 173 ? -17.419 -3.919 8.677 1.00 82.81 173 ALA A CA 1
ATOM 1370 C C . ALA A 1 173 ? -17.406 -4.177 7.165 1.00 82.81 173 ALA A C 1
ATOM 1372 O O . ALA A 1 173 ? -16.701 -5.054 6.658 1.00 82.81 173 ALA A O 1
ATOM 1373 N N . GLN A 1 174 ? -18.163 -3.369 6.424 1.00 74.06 174 GLN A N 1
ATOM 1374 C CA . GLN A 1 174 ? -18.113 -3.394 4.968 1.00 74.06 174 GLN A CA 1
ATOM 1375 C C . GLN A 1 174 ? -16.798 -2.764 4.482 1.00 74.06 174 GLN A C 1
ATOM 1377 O O . GLN A 1 174 ? -16.458 -1.627 4.824 1.00 74.06 174 GLN A O 1
ATOM 1382 N N . THR A 1 175 ? -16.052 -3.496 3.658 1.00 64.06 175 THR A N 1
ATOM 1383 C CA . THR A 1 175 ? -14.907 -2.950 2.917 1.00 64.06 175 THR A CA 1
ATOM 1384 C C . THR A 1 175 ? -15.377 -2.475 1.544 1.00 64.06 175 THR A C 1
ATOM 1386 O O . THR A 1 175 ? -16.357 -2.989 1.010 1.00 64.06 175 THR A O 1
ATOM 1389 N N . THR A 1 176 ? -14.677 -1.513 0.935 1.00 54.94 176 THR A N 1
ATOM 1390 C CA . THR A 1 176 ? -14.930 -1.119 -0.468 1.00 54.94 176 THR A CA 1
ATOM 1391 C C . THR A 1 176 ? -14.441 -2.154 -1.472 1.00 54.94 176 THR A C 1
ATOM 1393 O O . THR A 1 176 ? -14.454 -1.890 -2.676 1.00 54.94 176 THR A O 1
ATOM 1396 N N . THR A 1 177 ? -14.030 -3.346 -1.023 1.00 43.22 177 THR A N 1
ATOM 1397 C CA . THR A 1 177 ? -13.978 -4.461 -1.958 1.00 43.22 177 THR A CA 1
ATOM 1398 C C . THR A 1 177 ? -15.402 -4.671 -2.462 1.00 43.22 177 THR A C 1
ATOM 1400 O O . THR A 1 177 ? -16.319 -4.813 -1.649 1.00 43.22 177 THR A O 1
ATOM 1403 N N . PRO A 1 178 ? -15.642 -4.629 -3.783 1.00 35.00 178 PRO A N 1
ATOM 1404 C CA . PRO A 1 178 ? -16.929 -5.040 -4.295 1.00 35.00 178 PRO A CA 1
ATOM 1405 C C . PRO A 1 178 ? -17.169 -6.440 -3.741 1.00 35.00 178 PRO A C 1
ATOM 1407 O O . PRO A 1 178 ? -16.387 -7.354 -4.022 1.00 35.00 178 PRO A O 1
ATOM 1410 N N . LYS A 1 179 ? -18.230 -6.608 -2.940 1.00 34.41 179 LYS A N 1
ATOM 1411 C CA . LYS A 1 179 ? -18.865 -7.916 -2.803 1.00 34.41 179 LYS A CA 1
ATOM 1412 C C . LYS A 1 179 ? -18.986 -8.422 -4.231 1.00 34.41 179 LYS A C 1
ATOM 1414 O O . LYS A 1 179 ? -19.600 -7.751 -5.059 1.00 34.41 179 LYS A O 1
ATOM 1419 N N . SER A 1 180 ? -18.357 -9.551 -4.538 1.00 36.81 180 SER A N 1
ATOM 1420 C CA . SER A 1 180 ? -18.653 -10.258 -5.770 1.00 36.81 180 SER A CA 1
ATOM 1421 C C . SER A 1 180 ? -20.094 -10.745 -5.652 1.00 36.81 180 SER A C 1
ATOM 1423 O O . SER A 1 180 ? -20.352 -11.880 -5.261 1.00 36.81 180 SER A O 1
ATOM 1425 N N . THR A 1 181 ? -21.055 -9.871 -5.931 1.00 31.27 181 THR A N 1
ATOM 1426 C CA . THR A 1 181 ? -22.339 -10.313 -6.435 1.00 31.27 181 THR A CA 1
ATOM 1427 C C . THR A 1 181 ? -22.011 -11.014 -7.738 1.00 31.27 181 THR A C 1
ATOM 1429 O O . THR A 1 181 ? -21.560 -10.406 -8.709 1.00 31.27 181 THR A O 1
ATOM 1432 N N . ALA A 1 182 ? -22.125 -12.338 -7.694 1.00 37.47 182 ALA A N 1
ATOM 1433 C CA . ALA A 1 182 ? -22.133 -13.193 -8.858 1.00 37.47 182 ALA A CA 1
ATOM 1434 C C . ALA A 1 182 ? -23.306 -12.751 -9.738 1.00 37.47 182 ALA A C 1
ATOM 1436 O O . ALA A 1 182 ? -24.425 -13.225 -9.606 1.00 37.47 182 ALA A O 1
ATOM 1437 N N . CYS A 1 183 ? -23.055 -11.772 -10.594 1.00 27.97 183 CYS A N 1
ATOM 1438 C CA . CYS A 1 183 ? -23.884 -11.482 -11.741 1.00 27.97 183 CYS A CA 1
ATOM 1439 C C . CYS A 1 183 ? -23.020 -11.817 -12.947 1.00 27.97 183 CYS A C 1
ATOM 1441 O O . CYS A 1 183 ? -21.896 -11.317 -13.069 1.00 27.97 183 CYS A O 1
ATOM 1443 N N . GLY A 1 184 ? -23.507 -12.764 -13.746 1.00 42.78 184 GLY A N 1
ATOM 1444 C CA . GLY A 1 184 ? -22.787 -13.370 -14.854 1.00 42.78 184 GLY A CA 1
ATOM 1445 C C . GLY A 1 184 ? -22.158 -12.307 -15.744 1.00 42.78 184 GLY A C 1
ATOM 1446 O O . GLY A 1 184 ? -22.843 -11.597 -16.470 1.00 42.78 184 GLY A O 1
ATOM 1447 N N . ARG A 1 185 ? -20.833 -12.203 -15.683 1.00 34.31 185 ARG A N 1
ATOM 1448 C CA . ARG A 1 185 ? -20.044 -11.539 -16.712 1.00 34.31 185 ARG A CA 1
ATOM 1449 C C . ARG A 1 185 ? -19.343 -12.635 -17.483 1.00 34.31 185 ARG A C 1
ATOM 1451 O O . ARG A 1 185 ? -18.543 -13.376 -16.910 1.00 34.31 185 ARG A O 1
ATOM 1458 N N . SER A 1 186 ? -19.693 -12.732 -18.763 1.00 37.31 186 SER A N 1
ATOM 1459 C CA . SER A 1 186 ? -18.989 -13.520 -19.769 1.00 37.31 186 SER A CA 1
ATOM 1460 C C . SER A 1 186 ? -17.489 -13.403 -19.535 1.00 37.31 186 SER A C 1
ATOM 1462 O O . SER A 1 186 ? -16.967 -12.296 -19.383 1.00 37.31 186 SER A O 1
ATOM 1464 N N . ALA A 1 187 ? -16.827 -14.552 -19.434 1.00 36.28 187 ALA A N 1
ATOM 1465 C CA . ALA A 1 187 ? -15.428 -14.675 -19.079 1.00 36.28 187 ALA A CA 1
ATOM 1466 C C . ALA A 1 187 ? -14.529 -13.897 -20.055 1.00 36.28 187 ALA A C 1
ATOM 1468 O O . ALA A 1 187 ? -14.009 -14.442 -21.023 1.00 36.28 187 ALA A O 1
ATOM 1469 N N . GLY A 1 188 ? -14.284 -12.623 -19.753 1.00 39.81 188 GLY A N 1
ATOM 1470 C CA . GLY A 1 188 ? -13.056 -11.959 -20.149 1.00 39.81 188 GLY A CA 1
ATOM 1471 C C . GLY A 1 188 ? -11.923 -12.727 -19.484 1.00 39.81 188 GLY A C 1
ATOM 1472 O O . GLY A 1 188 ? -11.860 -12.802 -18.255 1.00 39.81 188 GLY A O 1
ATOM 1473 N N . ARG A 1 189 ? -11.108 -13.386 -20.306 1.00 38.28 189 ARG A N 1
ATOM 1474 C CA . ARG A 1 189 ? -10.005 -14.284 -19.949 1.00 38.28 189 ARG A CA 1
ATOM 1475 C C . ARG A 1 189 ? -9.177 -13.693 -18.796 1.00 38.28 189 ARG A C 1
ATOM 1477 O O . ARG A 1 189 ? -8.275 -12.894 -19.022 1.00 38.28 189 ARG A O 1
ATOM 1484 N N . ARG A 1 190 ? -9.474 -14.079 -17.544 1.00 41.19 190 ARG A N 1
ATOM 1485 C CA . ARG A 1 190 ? -8.594 -13.807 -16.395 1.00 41.19 190 ARG A CA 1
ATOM 1486 C C . ARG A 1 190 ? -7.252 -14.437 -16.740 1.00 41.19 190 ARG A C 1
ATOM 1488 O O . ARG A 1 190 ? -7.187 -15.658 -16.877 1.00 41.19 190 ARG A O 1
ATOM 1495 N N . SER A 1 191 ? -6.194 -13.641 -16.887 1.00 46.41 191 SER A N 1
ATOM 1496 C CA . SER A 1 191 ? -4.854 -14.217 -16.930 1.00 46.41 191 SER A CA 1
ATOM 1497 C C . SER A 1 191 ? -4.651 -14.942 -15.602 1.00 46.41 191 SER A C 1
ATOM 1499 O O . SER A 1 191 ? -4.682 -14.321 -14.537 1.00 46.41 191 SER A O 1
ATOM 1501 N N . SER A 1 192 ? -4.526 -16.264 -15.657 1.00 49.22 192 SER A N 1
ATOM 1502 C CA . SER A 1 192 ? -4.172 -17.097 -14.512 1.00 49.22 192 SER A CA 1
ATOM 1503 C C . SER A 1 192 ? -2.967 -16.502 -13.772 1.00 49.22 192 SER A C 1
ATOM 1505 O O . SER A 1 192 ? -2.100 -15.938 -14.449 1.00 49.22 192 SER A O 1
ATOM 1507 N N . PRO A 1 193 ? -2.869 -16.638 -12.431 1.00 53.88 193 PRO A N 1
ATOM 1508 C CA . PRO A 1 193 ? -1.662 -16.250 -11.704 1.00 53.88 193 PRO A CA 1
ATOM 1509 C C . PRO A 1 193 ? -0.458 -16.854 -12.420 1.00 53.88 193 PRO A C 1
ATOM 1511 O O . PRO A 1 193 ? -0.476 -18.037 -12.770 1.00 53.88 193 PRO A O 1
ATOM 1514 N N . GLN A 1 194 ? 0.520 -16.010 -12.743 1.00 56.91 194 GLN A N 1
ATOM 1515 C CA . GLN A 1 194 ? 1.654 -16.396 -13.564 1.00 56.91 194 GLN A CA 1
ATOM 1516 C C . GLN A 1 194 ? 2.416 -17.508 -12.836 1.00 56.91 194 GLN A C 1
ATOM 1518 O O . GLN A 1 194 ? 3.048 -17.272 -11.811 1.00 56.91 194 GLN A O 1
ATOM 1523 N N . LYS A 1 195 ? 2.274 -18.745 -13.323 1.00 62.50 195 LYS A N 1
ATOM 1524 C CA . LYS A 1 195 ? 2.871 -19.927 -12.686 1.00 62.50 195 LYS A CA 1
ATOM 1525 C C . LYS A 1 195 ? 4.384 -19.985 -12.904 1.00 62.50 195 LYS A C 1
ATOM 1527 O O . LYS A 1 195 ? 5.081 -20.595 -12.107 1.00 62.50 195 LYS A O 1
ATOM 1532 N N . THR A 1 196 ? 4.886 -19.350 -13.960 1.00 68.50 196 THR A N 1
ATOM 1533 C CA . THR A 1 196 ? 6.284 -19.422 -14.404 1.00 68.50 196 THR A CA 1
ATOM 1534 C C . THR A 1 196 ? 6.944 -18.048 -14.351 1.00 68.50 196 THR A C 1
ATOM 1536 O O . THR A 1 196 ? 6.283 -17.033 -14.559 1.00 68.50 196 THR A O 1
ATOM 1539 N N . LEU A 1 197 ? 8.253 -17.989 -14.090 1.00 65.88 197 LEU A N 1
ATOM 1540 C CA . LEU A 1 197 ? 8.975 -16.710 -14.034 1.00 65.88 197 LEU A CA 1
ATOM 1541 C C . LEU A 1 197 ? 8.902 -15.968 -15.376 1.00 65.88 197 LEU A C 1
ATOM 1543 O O . LEU A 1 197 ? 8.649 -14.770 -15.410 1.00 65.88 197 LEU A O 1
ATOM 1547 N N . ILE A 1 198 ? 9.056 -16.710 -16.472 1.00 69.06 198 ILE A N 1
ATOM 1548 C CA . ILE A 1 198 ? 9.063 -16.181 -17.833 1.00 69.06 198 ILE A CA 1
ATOM 1549 C C . ILE A 1 198 ? 7.825 -16.700 -18.569 1.00 69.06 198 ILE A C 1
ATOM 1551 O O . ILE A 1 198 ? 7.503 -17.894 -18.519 1.00 69.06 198 ILE A O 1
ATOM 1555 N N . LYS A 1 199 ? 7.106 -15.811 -19.261 1.00 65.62 199 LYS A N 1
ATOM 1556 C CA . LYS A 1 199 ? 6.059 -16.206 -20.213 1.00 65.62 199 LYS A CA 1
ATOM 1557 C C . LYS A 1 199 ? 6.743 -16.595 -21.525 1.00 65.62 199 LYS A C 1
ATOM 1559 O O . LYS A 1 199 ? 7.541 -15.826 -22.049 1.00 65.62 199 LYS A O 1
ATOM 1564 N N . LYS A 1 200 ? 6.452 -17.790 -22.056 1.00 58.12 200 LYS A N 1
ATOM 1565 C CA . LYS A 1 200 ? 6.988 -18.241 -23.355 1.00 58.12 200 LYS A CA 1
ATOM 1566 C C . LYS A 1 200 ? 6.718 -17.182 -24.431 1.00 58.12 200 LYS A C 1
ATOM 1568 O O . LYS A 1 200 ? 5.549 -16.907 -24.692 1.00 58.12 200 LYS A O 1
ATOM 1573 N N . GLY A 1 201 ? 7.767 -16.670 -25.083 1.00 57.22 201 GLY A N 1
ATOM 1574 C CA . GLY A 1 201 ? 7.602 -15.975 -26.365 1.00 57.22 201 GLY A CA 1
ATOM 1575 C C . GLY A 1 201 ? 8.564 -14.848 -26.744 1.00 57.22 201 GLY A C 1
ATOM 1576 O O . GLY A 1 201 ? 8.454 -14.395 -27.873 1.00 57.22 201 GLY A O 1
ATOM 1577 N N . ASN A 1 202 ? 9.493 -14.389 -25.898 1.00 59.47 202 ASN A N 1
ATOM 1578 C CA . ASN A 1 202 ? 10.089 -13.063 -26.149 1.00 59.47 202 ASN A CA 1
ATOM 1579 C C . ASN A 1 202 ? 11.584 -13.012 -26.492 1.00 59.47 202 ASN A C 1
ATOM 1581 O O . ASN A 1 202 ? 12.030 -11.958 -26.932 1.00 59.47 202 ASN A O 1
ATOM 1585 N N . ILE A 1 203 ? 12.361 -14.086 -26.311 1.00 70.12 203 ILE A N 1
ATOM 1586 C CA . ILE A 1 203 ? 13.821 -14.039 -26.501 1.00 70.12 203 ILE A CA 1
ATOM 1587 C C . ILE A 1 203 ? 14.296 -15.244 -27.320 1.00 70.12 203 ILE A C 1
ATOM 1589 O O . ILE A 1 203 ? 14.128 -16.389 -26.899 1.00 70.12 203 ILE A O 1
ATOM 1593 N N . SER A 1 204 ? 14.907 -14.985 -28.480 1.00 73.00 204 SER A N 1
ATOM 1594 C CA . SER A 1 204 ? 15.587 -16.006 -29.283 1.00 73.00 204 SER A CA 1
ATOM 1595 C C . SER A 1 204 ? 17.042 -16.110 -28.837 1.00 73.00 204 SER A C 1
ATOM 1597 O O . SER A 1 204 ? 17.844 -15.220 -29.099 1.00 73.00 204 SER A O 1
ATOM 1599 N N . VAL A 1 205 ? 17.378 -17.186 -28.127 1.00 77.62 205 VAL A N 1
ATOM 1600 C CA . VAL A 1 205 ? 18.729 -17.405 -27.598 1.00 77.62 205 VAL A CA 1
ATOM 1601 C C . VAL A 1 205 ? 19.500 -18.355 -28.514 1.00 77.62 205 VAL A C 1
ATOM 1603 O O . VAL A 1 205 ? 19.173 -19.537 -28.596 1.00 77.62 205 VAL A O 1
ATOM 1606 N N . SER A 1 206 ? 20.550 -17.860 -29.175 1.00 76.00 206 SER A N 1
ATOM 1607 C CA . SER A 1 206 ? 21.349 -18.632 -30.145 1.00 76.00 206 SER A CA 1
ATOM 1608 C C . SER A 1 206 ? 22.169 -19.768 -29.509 1.00 76.00 206 SER A C 1
ATOM 1610 O O . SER A 1 206 ? 22.425 -20.794 -30.140 1.00 76.00 206 SER A O 1
ATOM 1612 N N . ASN A 1 207 ? 22.594 -19.619 -28.248 1.00 83.44 207 ASN A N 1
ATOM 1613 C CA . ASN A 1 207 ? 23.412 -20.619 -27.558 1.00 83.44 207 ASN A CA 1
ATOM 1614 C C . ASN A 1 207 ? 22.544 -21.751 -26.973 1.00 83.44 207 ASN A C 1
ATOM 1616 O O . ASN A 1 207 ? 21.696 -21.506 -26.115 1.00 83.44 207 ASN A O 1
ATOM 1620 N N . LYS A 1 208 ? 22.812 -23.007 -27.367 1.00 83.81 208 LYS A N 1
ATOM 1621 C CA . LYS A 1 208 ? 22.042 -24.201 -26.952 1.00 83.81 208 LYS A CA 1
ATOM 1622 C C . LYS A 1 208 ? 21.908 -24.354 -25.431 1.00 83.81 208 LYS A C 1
ATOM 1624 O O . LYS A 1 208 ? 20.837 -24.707 -24.945 1.00 83.81 208 LYS A O 1
ATOM 1629 N N . ARG A 1 209 ? 22.970 -24.081 -24.664 1.00 84.69 209 ARG A N 1
ATOM 1630 C CA . ARG A 1 209 ? 22.952 -24.216 -23.196 1.00 84.69 209 ARG A CA 1
ATOM 1631 C C . ARG A 1 209 ? 22.062 -23.153 -22.556 1.00 84.69 209 ARG A C 1
ATOM 1633 O O . ARG A 1 209 ? 21.247 -23.472 -21.697 1.00 84.69 209 ARG A O 1
ATOM 1640 N N . LEU A 1 210 ? 22.197 -21.903 -22.991 1.00 86.06 210 LEU A N 1
ATOM 1641 C CA . LEU A 1 210 ? 21.375 -20.793 -22.505 1.00 86.06 210 LEU A CA 1
ATOM 1642 C C . LEU A 1 210 ? 19.910 -20.925 -22.937 1.00 86.06 210 LEU A C 1
ATOM 1644 O O . LEU A 1 210 ? 19.021 -20.617 -22.150 1.00 86.06 210 LEU A O 1
ATOM 1648 N N . ALA A 1 211 ? 19.651 -21.441 -24.140 1.00 84.88 211 ALA A N 1
ATOM 1649 C CA . ALA A 1 211 ? 18.304 -21.733 -24.620 1.00 84.88 211 ALA A CA 1
ATOM 1650 C C . ALA A 1 211 ? 17.608 -22.797 -23.753 1.00 84.88 211 ALA A C 1
ATOM 1652 O O . ALA A 1 211 ? 16.429 -22.649 -23.424 1.00 84.88 211 ALA A O 1
ATOM 1653 N N . ASN A 1 212 ? 18.342 -23.828 -23.315 1.00 85.44 212 ASN A N 1
ATOM 1654 C CA . ASN A 1 212 ? 17.826 -24.825 -22.375 1.00 85.44 212 ASN A CA 1
ATOM 1655 C C . ASN A 1 212 ? 17.479 -24.196 -21.018 1.00 85.44 212 ASN A C 1
ATOM 1657 O O . ASN A 1 212 ? 16.358 -24.378 -20.548 1.00 85.44 212 ASN A O 1
ATOM 1661 N N . ILE A 1 213 ? 18.379 -23.384 -20.448 1.00 87.44 213 ILE A N 1
ATOM 1662 C CA . ILE A 1 213 ? 18.148 -22.664 -19.180 1.00 87.44 213 ILE A CA 1
ATOM 1663 C C . ILE A 1 213 ? 16.930 -21.731 -19.290 1.00 87.44 213 ILE A C 1
ATOM 1665 O O . ILE A 1 213 ? 16.070 -21.711 -18.411 1.00 87.44 213 ILE A O 1
ATOM 1669 N N . TYR A 1 214 ? 16.805 -20.989 -20.392 1.00 85.94 214 TYR A N 1
ATOM 1670 C CA . TYR A 1 214 ? 15.648 -20.129 -20.646 1.00 85.94 214 TYR A CA 1
ATOM 1671 C C . TYR A 1 214 ? 14.347 -20.941 -20.754 1.00 85.94 214 TYR A C 1
ATOM 1673 O O . TYR A 1 214 ? 13.327 -20.582 -20.163 1.00 85.94 214 TYR A O 1
ATOM 1681 N N . SER A 1 215 ? 14.382 -22.081 -21.452 1.00 84.88 215 SER A N 1
ATOM 1682 C CA . SER A 1 215 ? 13.254 -23.016 -21.534 1.00 84.88 215 SER A CA 1
ATOM 1683 C C . SER A 1 215 ? 12.874 -23.586 -20.160 1.00 84.88 215 SER A C 1
ATOM 1685 O O . SER A 1 215 ? 11.686 -23.740 -19.878 1.00 84.88 215 SER A O 1
ATOM 1687 N N . GLU A 1 216 ? 13.843 -23.884 -19.294 1.00 86.31 216 GLU A N 1
ATOM 1688 C CA . GLU A 1 216 ? 13.602 -24.323 -17.914 1.00 86.31 216 GLU A CA 1
ATOM 1689 C C . GLU A 1 216 ? 12.928 -23.220 -17.089 1.00 86.31 216 GLU A C 1
ATOM 1691 O O . GLU A 1 216 ? 11.886 -23.468 -16.481 1.00 86.31 216 GLU A O 1
ATOM 1696 N N . LEU A 1 217 ? 13.421 -21.979 -17.155 1.00 85.44 217 LEU A N 1
ATOM 1697 C CA . LEU A 1 217 ? 12.797 -20.814 -16.507 1.00 85.44 217 LEU A CA 1
ATOM 1698 C C . LEU A 1 217 ? 11.364 -20.540 -17.005 1.00 85.44 217 LEU A C 1
ATOM 1700 O O . LEU A 1 217 ? 10.522 -20.049 -16.248 1.00 85.44 217 LEU A O 1
ATOM 1704 N N . CYS A 1 218 ? 11.059 -20.902 -18.255 1.00 82.81 218 CYS A N 1
ATOM 1705 C CA . CYS A 1 218 ? 9.710 -20.839 -18.822 1.00 82.81 218 CYS A CA 1
ATOM 1706 C C . CYS A 1 218 ? 8.779 -21.976 -18.361 1.00 82.81 218 CYS A C 1
ATOM 1708 O O . CYS A 1 218 ? 7.574 -21.890 -18.592 1.00 82.81 218 CYS A O 1
ATOM 1710 N N . LYS A 1 219 ? 9.306 -23.066 -17.786 1.00 84.50 219 LYS A N 1
ATOM 1711 C CA . LYS A 1 219 ? 8.536 -24.264 -17.390 1.00 84.50 219 LYS A CA 1
ATOM 1712 C C . LYS A 1 219 ? 8.405 -24.417 -15.877 1.00 84.50 219 LYS A C 1
ATOM 1714 O O . LYS A 1 219 ? 7.419 -24.990 -15.417 1.00 84.50 219 LYS A O 1
ATOM 1719 N N . LEU A 1 220 ? 9.390 -23.947 -15.116 1.00 85.56 220 LEU A N 1
ATOM 1720 C CA . LEU A 1 220 ? 9.433 -24.109 -13.668 1.00 85.56 220 LEU A CA 1
ATOM 1721 C C . LEU A 1 220 ? 8.314 -23.325 -12.980 1.00 85.56 220 LEU A C 1
ATOM 1723 O O . LEU A 1 220 ? 8.125 -22.132 -13.219 1.00 85.56 220 LEU A O 1
ATOM 1727 N N . ASP A 1 221 ? 7.603 -24.012 -12.086 1.00 83.50 221 ASP A N 1
ATOM 1728 C CA . ASP A 1 221 ? 6.609 -23.391 -11.217 1.00 83.50 221 ASP A CA 1
ATOM 1729 C C . ASP A 1 221 ? 7.319 -22.588 -10.123 1.00 83.50 221 ASP A C 1
ATOM 1731 O O . ASP A 1 221 ? 7.967 -23.151 -9.235 1.00 83.50 221 ASP A O 1
ATOM 1735 N N . ILE A 1 222 ? 7.186 -21.265 -10.181 1.00 82.88 222 ILE A N 1
ATOM 1736 C CA . ILE A 1 222 ? 7.869 -20.351 -9.268 1.00 82.88 222 ILE A CA 1
ATOM 1737 C C . ILE A 1 222 ? 7.392 -20.496 -7.822 1.00 82.88 222 ILE A C 1
ATOM 1739 O O . ILE A 1 222 ? 8.148 -20.213 -6.900 1.00 82.88 222 ILE A O 1
ATOM 1743 N N . SER A 1 223 ? 6.155 -20.953 -7.610 1.00 81.62 223 SER A N 1
ATOM 1744 C CA . SER A 1 223 ? 5.612 -21.159 -6.265 1.00 81.62 223 SER A CA 1
ATOM 1745 C C . SER A 1 223 ? 6.204 -22.392 -5.585 1.00 81.62 223 SER A C 1
ATOM 1747 O O . SER A 1 223 ? 6.297 -22.434 -4.360 1.00 81.62 223 SER A O 1
ATOM 1749 N N . LYS A 1 224 ? 6.631 -23.380 -6.381 1.00 84.00 224 LYS A N 1
ATOM 1750 C CA . LYS A 1 224 ? 7.192 -24.649 -5.900 1.00 84.00 224 LYS A CA 1
ATOM 1751 C C . LYS A 1 224 ? 8.717 -24.642 -5.865 1.00 84.00 224 LYS A C 1
ATOM 1753 O O . LYS A 1 224 ? 9.305 -25.253 -4.981 1.00 84.00 224 LYS A O 1
ATOM 1758 N N . PHE A 1 225 ? 9.356 -23.954 -6.811 1.00 88.00 225 PHE A N 1
ATOM 1759 C CA . PHE A 1 225 ? 10.801 -24.024 -7.038 1.00 88.00 225 PHE A CA 1
ATOM 1760 C C . PHE A 1 225 ? 11.502 -22.661 -6.911 1.00 88.00 225 PHE A C 1
ATOM 1762 O O . PHE A 1 225 ? 12.425 -22.366 -7.666 1.00 88.00 225 PHE A O 1
ATOM 1769 N N . THR A 1 226 ? 11.106 -21.828 -5.942 1.00 86.25 226 THR A N 1
ATOM 1770 C CA . THR A 1 226 ? 11.607 -20.448 -5.767 1.00 86.25 226 THR A CA 1
ATOM 1771 C C . THR A 1 226 ? 13.138 -20.346 -5.721 1.00 86.25 226 THR A C 1
ATOM 1773 O O . THR A 1 226 ? 13.727 -19.510 -6.404 1.00 86.25 226 THR A O 1
ATOM 1776 N N . ASN A 1 227 ? 13.802 -21.215 -4.953 1.00 85.25 227 ASN A N 1
ATOM 1777 C CA . ASN A 1 227 ? 15.264 -21.194 -4.817 1.00 85.25 227 ASN A CA 1
ATOM 1778 C C . ASN A 1 227 ? 15.967 -21.594 -6.121 1.00 85.25 227 ASN A C 1
ATOM 1780 O O . ASN A 1 227 ? 16.902 -20.921 -6.546 1.00 85.25 227 ASN A O 1
ATOM 1784 N N . ALA A 1 228 ? 15.485 -22.646 -6.788 1.00 87.88 228 ALA A N 1
ATOM 1785 C CA . ALA A 1 228 ? 16.052 -23.097 -8.057 1.00 87.88 228 ALA A CA 1
ATOM 1786 C C . ALA A 1 228 ? 15.892 -22.032 -9.151 1.00 87.88 228 ALA A C 1
ATOM 1788 O O . ALA A 1 228 ? 16.841 -21.734 -9.872 1.00 87.88 228 ALA A O 1
ATOM 1789 N N . VAL A 1 229 ? 14.716 -21.399 -9.222 1.00 88.50 229 VAL A N 1
ATOM 1790 C CA . VAL A 1 229 ? 14.440 -20.304 -10.161 1.00 88.50 229 VAL A CA 1
ATOM 1791 C C . VAL A 1 229 ? 15.365 -19.109 -9.910 1.00 88.50 229 VAL A C 1
ATOM 1793 O O . VAL A 1 229 ? 15.878 -18.536 -10.865 1.00 88.50 229 VAL A O 1
ATOM 1796 N N . SER A 1 230 ? 15.632 -18.763 -8.647 1.00 87.19 230 SER A N 1
ATOM 1797 C CA . SER A 1 230 ? 16.569 -17.689 -8.284 1.00 87.19 230 SER A CA 1
ATOM 1798 C C . SER A 1 230 ? 17.992 -17.950 -8.797 1.00 87.19 230 SER A C 1
ATOM 1800 O O . SER A 1 230 ? 18.602 -17.086 -9.433 1.00 87.19 230 SER A O 1
ATOM 1802 N N . VAL A 1 231 ? 18.501 -19.171 -8.590 1.00 88.00 231 VAL A N 1
ATOM 1803 C CA . VAL A 1 231 ? 19.834 -19.582 -9.060 1.00 88.00 231 VAL A CA 1
ATOM 1804 C C . VAL A 1 231 ? 19.900 -19.560 -10.587 1.00 88.00 231 VAL A C 1
ATOM 1806 O O . VAL A 1 231 ? 20.826 -18.984 -11.158 1.00 88.00 231 VAL A O 1
ATOM 1809 N N . LEU A 1 232 ? 18.904 -20.144 -11.258 1.00 88.81 232 LEU A N 1
ATOM 1810 C CA . LEU A 1 232 ? 18.856 -20.200 -12.720 1.00 88.81 232 LEU A CA 1
ATOM 1811 C C . LEU A 1 232 ? 18.742 -18.810 -13.351 1.00 88.81 232 LEU A C 1
ATOM 1813 O O . LEU A 1 232 ? 19.400 -18.552 -14.356 1.00 88.81 232 LEU A O 1
ATOM 1817 N N . LEU A 1 233 ? 17.970 -17.898 -12.750 1.00 88.19 233 LEU A N 1
ATOM 1818 C CA . LEU A 1 233 ? 17.861 -16.512 -13.206 1.00 88.19 233 LEU A CA 1
ATOM 1819 C C . LEU A 1 233 ? 19.225 -15.811 -13.178 1.00 88.19 233 LEU A C 1
ATOM 1821 O O . LEU A 1 233 ? 19.612 -15.182 -14.161 1.00 88.19 233 LEU A O 1
ATOM 1825 N N . ARG A 1 234 ? 19.979 -15.957 -12.081 1.00 87.19 234 ARG A N 1
ATOM 1826 C CA . ARG A 1 234 ? 21.331 -15.395 -11.974 1.00 87.19 234 ARG A CA 1
ATOM 1827 C C . ARG A 1 234 ? 22.253 -15.951 -13.060 1.00 87.19 234 ARG A C 1
ATOM 1829 O O . ARG A 1 234 ? 22.904 -15.174 -13.753 1.00 87.19 234 ARG A O 1
ATOM 1836 N N . VAL A 1 235 ? 22.290 -17.277 -13.214 1.00 88.88 235 VAL A N 1
ATOM 1837 C CA . VAL A 1 235 ? 23.138 -17.950 -14.213 1.00 88.88 235 VAL A CA 1
ATOM 1838 C C . VAL A 1 235 ? 22.774 -17.499 -15.628 1.00 88.88 235 VAL A C 1
ATOM 1840 O O . VAL A 1 235 ? 23.661 -17.255 -16.442 1.00 88.88 235 VAL A O 1
ATOM 1843 N N . PHE A 1 236 ? 21.482 -17.345 -15.922 1.00 89.44 236 PHE A N 1
ATOM 1844 C CA . PHE A 1 236 ? 21.012 -16.873 -17.220 1.00 89.44 236 PHE A CA 1
ATOM 1845 C C . PHE A 1 236 ? 21.487 -15.448 -17.530 1.00 89.44 236 PHE A C 1
ATOM 1847 O O . PHE A 1 236 ? 22.012 -15.209 -18.618 1.00 89.44 236 PHE A O 1
ATOM 1854 N N . VAL A 1 237 ? 21.347 -14.511 -16.586 1.00 88.31 237 VAL A N 1
ATOM 1855 C CA . VAL A 1 237 ? 21.805 -13.119 -16.761 1.00 88.31 237 VAL A CA 1
ATOM 1856 C C . VAL A 1 237 ? 23.322 -13.060 -16.946 1.00 88.31 237 VAL A C 1
ATOM 1858 O O . VAL A 1 237 ? 23.804 -12.379 -17.850 1.00 88.31 237 VAL A O 1
ATOM 1861 N N . GLU A 1 238 ? 24.069 -13.803 -16.130 1.00 88.06 238 GLU A N 1
ATOM 1862 C CA . GLU A 1 238 ? 25.532 -13.832 -16.173 1.00 88.06 238 GLU A CA 1
ATOM 1863 C C . GLU A 1 238 ? 26.062 -14.369 -17.506 1.00 88.06 238 GLU A C 1
ATOM 1865 O O . GLU A 1 238 ? 26.816 -13.678 -18.192 1.00 88.06 238 GLU A O 1
ATOM 1870 N N . LEU A 1 239 ? 25.587 -15.541 -17.933 1.00 89.00 239 LEU A N 1
ATOM 1871 C CA . LEU A 1 239 ? 26.015 -16.152 -19.191 1.00 89.00 239 LEU A CA 1
ATOM 1872 C C . LEU A 1 239 ? 25.528 -15.381 -20.433 1.00 89.00 239 LEU A C 1
ATOM 1874 O O . LEU A 1 239 ? 26.183 -15.429 -21.474 1.00 89.00 239 LEU A O 1
ATOM 1878 N N . SER A 1 240 ? 24.406 -14.657 -20.344 1.00 88.62 240 SER A N 1
ATOM 1879 C CA . SER A 1 240 ? 23.958 -13.772 -21.432 1.00 88.62 240 SER A CA 1
ATOM 1880 C C . SER A 1 240 ? 24.901 -12.583 -21.613 1.00 88.62 240 SER A C 1
ATOM 1882 O O . SER A 1 240 ? 25.245 -12.242 -22.743 1.00 88.62 240 SER A O 1
ATOM 1884 N N . CYS A 1 241 ? 25.365 -11.987 -20.509 1.00 87.12 241 CYS A N 1
ATOM 1885 C CA . CYS A 1 241 ? 26.359 -10.917 -20.565 1.00 87.12 241 CYS A CA 1
ATOM 1886 C C . CYS A 1 241 ? 27.689 -11.422 -21.139 1.00 87.12 241 CYS A C 1
ATOM 1888 O O . CYS A 1 241 ? 28.304 -10.713 -21.930 1.00 87.12 241 CYS A O 1
ATOM 1890 N N . ASP A 1 242 ? 28.106 -12.642 -20.787 1.00 87.00 242 ASP A N 1
ATOM 1891 C CA . ASP A 1 242 ? 29.324 -13.251 -21.338 1.00 87.00 242 ASP A CA 1
ATOM 1892 C C . ASP A 1 242 ? 29.228 -13.436 -22.860 1.00 87.00 242 ASP A C 1
ATOM 1894 O O . ASP A 1 242 ? 30.127 -13.010 -23.581 1.00 87.00 242 ASP A O 1
ATOM 1898 N N . CYS A 1 243 ? 28.098 -13.942 -23.372 1.00 86.81 243 CYS A N 1
ATOM 1899 C CA . CYS A 1 243 ? 27.883 -14.066 -24.821 1.00 86.81 243 CYS A CA 1
ATOM 1900 C C . CYS A 1 243 ? 27.958 -12.712 -25.547 1.00 86.81 243 CYS A C 1
ATOM 1902 O O . CYS A 1 243 ? 28.529 -12.620 -26.635 1.00 86.81 243 CYS A O 1
ATOM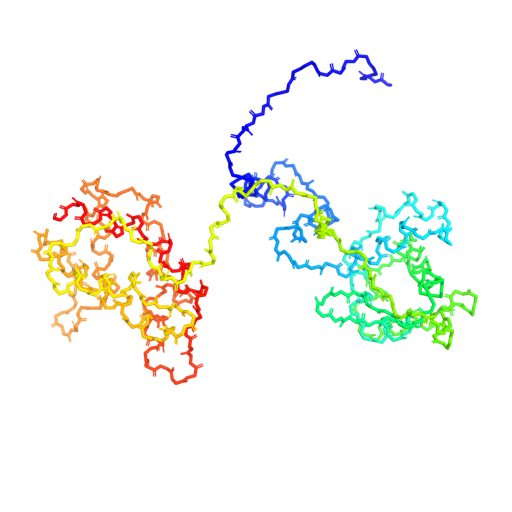 1904 N N . TYR A 1 244 ? 27.406 -11.654 -24.945 1.00 87.38 244 TYR A N 1
ATOM 1905 C CA . TYR A 1 244 ? 27.474 -10.310 -25.519 1.00 87.38 244 TYR A CA 1
ATOM 1906 C C . TYR A 1 244 ? 28.913 -9.786 -25.549 1.00 87.38 244 TYR A C 1
ATOM 1908 O O . TYR A 1 244 ? 29.354 -9.217 -26.552 1.00 87.38 244 TYR A O 1
ATOM 1916 N N . ILE A 1 245 ? 29.657 -9.988 -24.457 1.00 86.75 245 ILE A N 1
ATOM 1917 C CA . ILE A 1 245 ? 31.053 -9.559 -24.345 1.00 86.75 245 ILE A CA 1
ATOM 1918 C C . ILE A 1 245 ? 31.924 -10.286 -25.374 1.00 86.75 245 ILE A C 1
ATOM 1920 O O . ILE A 1 245 ? 32.735 -9.635 -26.030 1.00 86.75 245 ILE A O 1
ATOM 1924 N N . ASP A 1 246 ? 31.719 -11.586 -25.583 1.00 86.88 246 ASP A N 1
ATOM 1925 C CA . ASP A 1 246 ? 32.469 -12.362 -26.576 1.00 86.88 246 ASP A CA 1
ATOM 1926 C C . ASP A 1 246 ? 32.239 -11.855 -28.010 1.00 86.88 246 ASP A C 1
ATOM 1928 O O . ASP A 1 246 ? 33.183 -11.790 -28.806 1.00 86.88 246 ASP A O 1
ATOM 1932 N N . LYS A 1 247 ? 31.004 -11.446 -28.337 1.00 85.56 247 LYS A N 1
ATOM 1933 C CA . LYS A 1 247 ? 30.633 -10.948 -29.671 1.00 85.56 247 LYS A CA 1
ATOM 1934 C C . LYS A 1 247 ? 31.134 -9.526 -29.939 1.00 85.56 247 LYS A C 1
ATOM 1936 O O . LYS A 1 247 ? 31.712 -9.269 -30.994 1.00 85.56 247 LYS A O 1
ATOM 1941 N N . TYR A 1 248 ? 30.896 -8.596 -29.013 1.00 84.62 248 TYR A N 1
ATOM 1942 C CA . TYR A 1 248 ? 31.130 -7.160 -29.231 1.00 84.62 248 TYR A CA 1
ATOM 1943 C C . TYR A 1 248 ? 32.419 -6.620 -28.615 1.00 84.62 248 TYR A C 1
ATOM 1945 O O . TYR A 1 248 ? 32.821 -5.505 -28.950 1.00 84.62 248 TYR A O 1
ATOM 1953 N N . LYS A 1 249 ? 33.061 -7.401 -27.737 1.00 84.50 249 LYS A N 1
ATOM 1954 C CA . LYS A 1 249 ? 34.307 -7.077 -27.027 1.00 84.50 249 LYS A CA 1
ATOM 1955 C C . LYS A 1 249 ? 34.334 -5.655 -26.437 1.00 84.50 249 LYS A C 1
ATOM 1957 O O . LYS A 1 249 ? 35.282 -4.912 -26.693 1.00 84.50 249 LYS A O 1
ATOM 1962 N N . PRO A 1 250 ? 33.311 -5.244 -25.661 1.00 81.00 250 PRO A N 1
ATOM 1963 C CA . PRO A 1 250 ? 33.320 -3.947 -24.998 1.00 81.00 250 PRO A CA 1
ATOM 1964 C C . PRO A 1 250 ? 34.459 -3.874 -23.973 1.00 81.00 250 PRO A C 1
ATOM 1966 O O . PRO A 1 250 ? 34.856 -4.884 -23.388 1.00 81.00 250 PRO A O 1
ATOM 1969 N N . THR A 1 251 ? 34.966 -2.669 -23.712 1.00 75.62 251 THR A N 1
ATOM 1970 C CA . THR A 1 251 ? 36.013 -2.462 -22.705 1.00 75.62 251 THR A CA 1
ATOM 1971 C C . THR A 1 251 ? 35.457 -2.742 -21.309 1.00 75.62 251 THR A C 1
ATOM 1973 O O . THR A 1 251 ? 34.734 -1.927 -20.736 1.00 75.62 251 THR A O 1
ATOM 1976 N N . VAL A 1 252 ? 35.795 -3.902 -20.747 1.00 72.00 252 VAL A N 1
ATOM 1977 C CA . VAL A 1 252 ? 35.444 -4.259 -19.370 1.00 72.00 252 VAL A CA 1
ATOM 1978 C C . VAL A 1 252 ? 36.556 -3.782 -18.443 1.00 72.00 252 VAL A C 1
ATOM 1980 O O . VAL A 1 252 ? 37.679 -4.280 -18.497 1.00 72.00 252 VAL A O 1
ATOM 1983 N N . THR A 1 253 ? 36.254 -2.832 -17.560 1.00 64.69 253 THR A N 1
ATOM 1984 C CA . THR A 1 253 ? 37.196 -2.393 -16.527 1.00 64.69 253 THR A CA 1
ATOM 1985 C C . THR A 1 253 ? 37.422 -3.540 -15.537 1.00 64.69 253 THR A C 1
ATOM 1987 O O . THR A 1 253 ? 36.541 -3.872 -14.738 1.00 64.69 253 THR A O 1
ATOM 1990 N N . SER A 1 254 ? 38.596 -4.172 -15.599 1.00 61.66 254 SER A N 1
ATOM 1991 C CA . SER A 1 254 ? 38.999 -5.239 -14.681 1.00 61.66 254 SER A CA 1
ATOM 1992 C C . SER A 1 254 ? 40.387 -4.979 -14.113 1.00 61.66 254 SER A C 1
ATOM 1994 O O . SER A 1 254 ? 41.287 -4.527 -14.816 1.00 61.66 254 SER A O 1
ATOM 1996 N N . ASN A 1 255 ? 40.564 -5.305 -12.835 1.00 58.97 255 ASN A N 1
ATOM 1997 C CA . ASN A 1 255 ? 41.879 -5.354 -12.211 1.00 58.97 255 ASN A CA 1
ATOM 1998 C C . ASN A 1 255 ? 42.554 -6.688 -12.615 1.00 58.97 255 ASN A C 1
ATOM 2000 O O . ASN A 1 255 ? 41.877 -7.718 -12.564 1.00 58.97 255 ASN A O 1
ATOM 2004 N N . PRO A 1 256 ? 43.853 -6.738 -12.974 1.00 57.03 256 PRO A N 1
ATOM 2005 C CA . PRO A 1 256 ? 44.500 -7.963 -13.478 1.00 57.03 256 PRO A CA 1
ATOM 2006 C C . PRO A 1 256 ? 44.538 -9.126 -12.474 1.00 57.03 256 PRO A C 1
ATOM 2008 O O . PRO A 1 256 ? 44.783 -10.266 -12.852 1.00 57.03 256 PRO A O 1
ATOM 2011 N N . LYS A 1 257 ? 44.327 -8.837 -11.183 1.00 53.56 257 LYS A N 1
ATOM 2012 C CA . LYS A 1 257 ? 44.450 -9.788 -10.067 1.00 53.56 257 LYS A CA 1
ATOM 2013 C C . LYS A 1 257 ? 43.111 -10.320 -9.545 1.00 53.56 257 LYS A C 1
ATOM 2015 O O . LYS A 1 257 ? 43.112 -11.100 -8.599 1.00 53.56 257 LYS A O 1
ATOM 2020 N N . THR A 1 258 ? 41.975 -9.892 -10.100 1.00 55.34 258 THR A N 1
ATOM 2021 C CA . THR A 1 258 ? 40.647 -10.274 -9.589 1.00 55.34 258 THR A CA 1
ATOM 2022 C C . THR A 1 258 ? 39.747 -10.821 -10.688 1.00 55.34 258 THR A C 1
ATOM 2024 O O . THR A 1 258 ? 39.753 -10.263 -11.787 1.00 55.34 258 THR A O 1
ATOM 2027 N N . PRO A 1 259 ? 38.922 -11.845 -10.398 1.00 60.28 259 PRO A N 1
ATOM 2028 C CA . PRO A 1 259 ? 37.911 -12.307 -11.338 1.00 60.28 259 PRO A CA 1
ATOM 2029 C C . PRO A 1 259 ? 36.937 -11.171 -11.670 1.00 60.28 259 PRO A C 1
ATOM 2031 O O . PRO A 1 259 ? 36.601 -10.343 -10.818 1.00 60.28 259 PRO A O 1
ATOM 2034 N N . ILE A 1 260 ? 36.487 -11.124 -12.923 1.00 67.75 260 ILE A N 1
ATOM 2035 C CA . ILE A 1 260 ? 35.574 -10.086 -13.402 1.00 67.75 260 ILE A CA 1
ATOM 2036 C C . ILE A 1 260 ? 34.211 -10.289 -12.736 1.00 67.75 260 ILE A C 1
ATOM 2038 O O . ILE A 1 260 ? 33.467 -11.207 -13.082 1.00 67.75 260 ILE A O 1
ATOM 2042 N N . TYR A 1 261 ? 33.864 -9.408 -11.801 1.00 77.06 261 TYR A N 1
ATOM 2043 C CA . TYR A 1 261 ? 32.555 -9.421 -11.155 1.00 77.06 261 TYR A CA 1
ATOM 2044 C C . TYR A 1 261 ? 31.434 -9.141 -12.163 1.00 77.06 261 TYR A C 1
ATOM 2046 O O . TYR A 1 261 ? 31.556 -8.253 -13.010 1.00 77.06 261 TYR A O 1
ATOM 2054 N N . LEU A 1 262 ? 30.293 -9.822 -11.999 1.00 79.75 262 LEU A N 1
ATOM 2055 C CA . LEU A 1 262 ? 29.085 -9.624 -12.813 1.00 79.75 262 LEU A CA 1
ATOM 2056 C C . LEU A 1 262 ? 28.670 -8.143 -12.908 1.00 79.75 262 LEU A C 1
ATOM 2058 O O . LEU A 1 262 ? 28.236 -7.682 -13.958 1.00 79.75 262 LEU A O 1
ATOM 2062 N N . ARG A 1 263 ? 28.898 -7.362 -11.844 1.00 81.38 263 ARG A N 1
ATOM 2063 C CA . ARG A 1 263 ? 28.662 -5.908 -11.805 1.00 81.38 263 ARG A CA 1
ATOM 2064 C C . ARG A 1 263 ? 29.400 -5.169 -12.919 1.00 81.38 263 ARG A C 1
ATOM 2066 O O . ARG A 1 263 ? 28.815 -4.325 -13.593 1.00 81.38 263 ARG A O 1
ATOM 2073 N N . ASN A 1 264 ? 30.671 -5.498 -13.117 1.00 82.12 264 ASN A N 1
ATOM 2074 C CA . ASN A 1 264 ? 31.516 -4.832 -14.102 1.00 82.12 264 ASN A CA 1
ATOM 2075 C C . ASN A 1 264 ? 31.121 -5.255 -15.520 1.00 82.12 264 ASN A C 1
ATOM 2077 O O . ASN A 1 264 ? 31.065 -4.405 -16.406 1.00 82.12 264 ASN A O 1
ATOM 2081 N N . LYS A 1 265 ? 30.762 -6.534 -15.709 1.00 83.25 265 LYS A N 1
ATOM 2082 C CA . LYS A 1 265 ? 30.233 -7.055 -16.979 1.00 83.25 265 LYS A CA 1
ATOM 2083 C C . LYS A 1 265 ? 28.964 -6.312 -17.393 1.00 83.25 265 LYS A C 1
ATOM 2085 O O . LYS A 1 265 ? 28.913 -5.756 -18.484 1.00 83.25 265 LYS A O 1
ATOM 2090 N N . ILE A 1 266 ? 27.977 -6.224 -16.498 1.00 85.81 266 ILE A N 1
ATOM 2091 C CA . ILE A 1 266 ? 26.705 -5.548 -16.784 1.00 85.81 266 ILE A CA 1
ATOM 2092 C C . ILE A 1 266 ? 26.930 -4.065 -17.100 1.00 85.81 266 ILE A C 1
ATOM 2094 O O . ILE A 1 266 ? 26.373 -3.569 -18.073 1.00 85.81 266 ILE A O 1
ATOM 2098 N N . ASN A 1 267 ? 27.774 -3.355 -16.344 1.00 86.38 267 ASN A N 1
ATOM 2099 C CA . ASN A 1 267 ? 28.068 -1.945 -16.627 1.00 86.38 267 ASN A CA 1
ATOM 2100 C C . ASN A 1 267 ? 28.712 -1.738 -18.006 1.00 86.38 267 ASN A C 1
ATOM 2102 O O . ASN A 1 267 ? 28.336 -0.803 -18.717 1.00 86.38 267 ASN A O 1
ATOM 2106 N N . ALA A 1 268 ? 29.649 -2.606 -18.397 1.00 84.94 268 ALA A N 1
ATOM 2107 C CA . ALA A 1 268 ? 30.284 -2.548 -19.710 1.00 84.94 268 ALA A CA 1
ATOM 2108 C C . ALA A 1 268 ? 29.269 -2.802 -20.835 1.00 84.94 268 ALA A C 1
ATOM 2110 O O . ALA A 1 268 ? 29.186 -2.010 -21.773 1.00 84.94 268 ALA A O 1
ATOM 2111 N N . VAL A 1 269 ? 28.439 -3.842 -20.696 1.00 86.19 269 VAL A N 1
ATOM 2112 C CA . VAL A 1 269 ? 27.385 -4.183 -21.666 1.00 86.19 269 VAL A CA 1
ATOM 2113 C C . VAL A 1 269 ? 26.360 -3.056 -21.787 1.00 86.19 269 VAL A C 1
ATOM 2115 O O . VAL A 1 269 ? 26.054 -2.620 -22.889 1.00 86.19 269 VAL A O 1
ATOM 2118 N N . VAL A 1 270 ? 25.874 -2.512 -20.668 1.00 86.50 270 VAL A N 1
ATOM 2119 C CA . VAL A 1 270 ? 24.909 -1.400 -20.665 1.00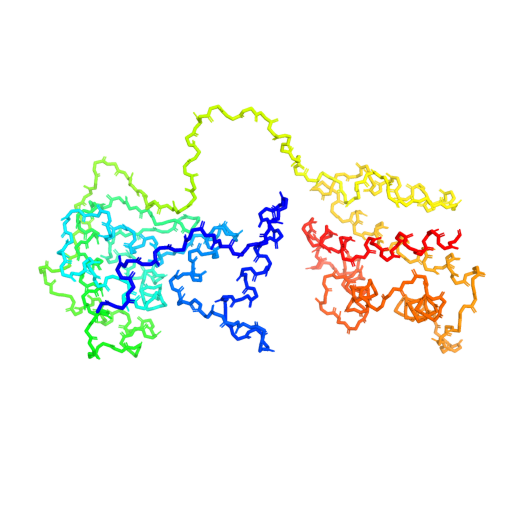 86.50 270 VAL A CA 1
ATOM 2120 C C . VAL A 1 270 ? 25.484 -0.156 -21.342 1.00 86.50 270 VAL A C 1
ATOM 2122 O O . VAL A 1 270 ? 24.771 0.530 -22.072 1.00 86.50 270 VAL A O 1
ATOM 2125 N N . THR A 1 271 ? 26.758 0.154 -21.101 1.00 86.31 271 THR A N 1
ATOM 2126 C CA . THR A 1 271 ? 27.419 1.316 -21.712 1.00 86.31 271 THR A CA 1
ATOM 2127 C C . THR A 1 271 ? 27.564 1.128 -23.221 1.00 86.31 271 THR A C 1
ATOM 2129 O O . THR A 1 271 ? 27.207 2.020 -23.988 1.00 86.31 271 THR A O 1
ATOM 2132 N N . ASP A 1 272 ? 28.015 -0.049 -23.658 1.00 87.62 272 ASP A N 1
ATOM 2133 C CA . ASP A 1 272 ? 28.171 -0.373 -25.077 1.00 87.62 272 ASP A CA 1
ATOM 2134 C C . ASP A 1 272 ? 26.823 -0.423 -25.817 1.00 87.62 272 ASP A C 1
ATOM 2136 O O . ASP A 1 272 ? 26.689 0.174 -26.884 1.00 87.62 272 ASP A O 1
ATOM 2140 N N . MET A 1 273 ? 25.786 -1.021 -25.221 1.00 85.50 273 MET A N 1
ATOM 2141 C CA . MET A 1 273 ? 24.440 -1.072 -25.807 1.00 85.50 273 MET A CA 1
ATOM 2142 C C . MET A 1 273 ? 23.813 0.315 -25.989 1.00 85.50 273 MET A C 1
ATOM 2144 O O . MET A 1 273 ? 23.108 0.540 -26.976 1.00 85.50 273 MET A O 1
ATOM 2148 N N . VAL A 1 274 ? 24.069 1.251 -25.069 1.00 86.88 274 VAL A N 1
ATOM 2149 C CA . VAL A 1 274 ? 23.617 2.646 -25.201 1.00 86.88 274 VAL A CA 1
ATOM 2150 C C . VAL A 1 274 ? 24.415 3.373 -26.284 1.00 86.88 274 VAL A C 1
ATOM 2152 O O . VAL A 1 274 ? 23.822 4.050 -27.122 1.00 86.88 274 VAL A O 1
ATOM 2155 N N . ASN A 1 275 ? 25.736 3.181 -26.337 1.00 86.94 275 ASN A N 1
ATOM 2156 C CA . ASN A 1 275 ? 26.589 3.789 -27.364 1.00 86.94 275 ASN A CA 1
ATOM 2157 C C . ASN A 1 275 ? 26.224 3.315 -28.779 1.00 86.94 275 ASN A C 1
ATOM 2159 O O . ASN A 1 275 ? 26.190 4.112 -29.716 1.00 86.94 275 ASN A O 1
ATOM 2163 N N . ARG A 1 276 ? 25.899 2.027 -28.932 1.00 83.56 276 ARG A N 1
ATOM 2164 C CA . ARG A 1 276 ? 25.472 1.418 -30.202 1.00 83.56 276 ARG A CA 1
ATOM 2165 C C . ARG A 1 276 ? 23.996 1.653 -30.534 1.00 83.56 276 ARG A C 1
ATOM 2167 O O . ARG A 1 276 ? 23.549 1.235 -31.597 1.00 83.56 276 ARG A O 1
ATOM 2174 N N . LYS A 1 277 ? 23.246 2.335 -29.657 1.00 82.75 277 LYS A N 1
ATOM 2175 C CA . LYS A 1 277 ? 21.802 2.609 -29.783 1.00 82.75 277 LYS A CA 1
ATOM 2176 C C . LYS A 1 277 ? 20.918 1.353 -29.848 1.00 82.75 277 LYS A C 1
ATOM 2178 O O . LYS A 1 277 ? 19.809 1.408 -30.372 1.00 82.75 277 LYS A O 1
ATOM 2183 N N . PHE A 1 278 ? 21.370 0.233 -29.282 1.00 79.25 278 PHE A N 1
ATOM 2184 C CA . PHE A 1 278 ? 20.552 -0.980 -29.144 1.00 79.25 278 PHE A CA 1
ATOM 2185 C C . PHE A 1 278 ? 19.521 -0.856 -28.014 1.00 79.25 278 PHE A C 1
ATOM 2187 O O . PHE A 1 278 ? 18.431 -1.429 -28.093 1.00 79.25 278 PHE A O 1
ATOM 2194 N N . ALA A 1 279 ? 19.841 -0.071 -26.982 1.00 79.94 279 ALA A N 1
ATOM 2195 C CA . ALA A 1 279 ? 18.943 0.234 -25.876 1.00 79.94 279 ALA A CA 1
ATOM 2196 C C . ALA A 1 279 ? 18.986 1.725 -25.519 1.00 79.94 279 ALA A C 1
ATOM 2198 O O . ALA A 1 279 ? 20.036 2.362 -25.571 1.00 79.94 279 ALA A O 1
ATOM 2199 N N . ASP A 1 280 ? 17.835 2.267 -25.125 1.00 81.12 280 ASP A N 1
ATOM 2200 C CA . ASP A 1 280 ? 17.732 3.625 -24.592 1.00 81.12 280 ASP A CA 1
ATOM 2201 C C . ASP A 1 280 ? 18.010 3.651 -23.076 1.00 81.12 280 ASP A C 1
ATOM 2203 O O . ASP A 1 280 ? 17.845 2.652 -22.367 1.00 81.12 280 ASP A O 1
ATOM 2207 N N . ASN A 1 281 ? 18.374 4.823 -22.551 1.00 77.94 281 ASN A N 1
ATOM 2208 C CA . ASN A 1 281 ? 18.555 5.064 -21.120 1.00 77.94 281 ASN A CA 1
ATOM 2209 C C . ASN A 1 281 ? 17.319 4.666 -20.296 1.00 77.94 281 ASN A C 1
ATOM 2211 O O . ASN A 1 281 ? 17.468 4.236 -19.150 1.00 77.94 281 ASN A O 1
ATOM 2215 N N . THR A 1 282 ? 16.119 4.756 -20.877 1.00 75.94 282 THR A N 1
ATOM 2216 C CA . THR A 1 282 ? 14.866 4.326 -20.243 1.00 75.94 282 THR A CA 1
ATOM 2217 C C . THR A 1 282 ? 14.819 2.812 -20.020 1.00 75.94 282 THR A C 1
ATOM 2219 O O . THR A 1 282 ? 14.461 2.367 -18.929 1.00 75.94 282 THR A O 1
ATOM 2222 N N . ILE A 1 283 ? 15.242 2.021 -21.013 1.00 80.19 283 ILE A N 1
ATOM 2223 C CA . ILE A 1 283 ? 15.281 0.547 -20.950 1.00 80.19 283 ILE A CA 1
ATOM 2224 C C . ILE A 1 283 ? 16.383 0.098 -19.981 1.00 80.19 283 ILE A C 1
ATOM 2226 O O . ILE A 1 283 ? 16.186 -0.793 -19.157 1.00 80.19 283 ILE A O 1
ATOM 2230 N N . CYS A 1 284 ? 17.531 0.777 -20.011 1.00 81.75 284 CYS A N 1
ATOM 2231 C CA . CYS A 1 284 ? 18.666 0.479 -19.142 1.00 81.75 284 CYS A CA 1
ATOM 2232 C C . CYS A 1 284 ? 18.454 0.893 -17.675 1.00 81.75 284 CYS A C 1
ATOM 2234 O O . CYS A 1 284 ? 19.284 0.564 -16.827 1.00 81.75 284 CYS A O 1
ATOM 2236 N N . LYS A 1 285 ? 17.375 1.614 -17.336 1.00 81.75 285 LYS A N 1
ATOM 2237 C CA . LYS A 1 285 ? 17.143 2.109 -15.971 1.00 81.75 285 LYS A CA 1
ATOM 2238 C C . LYS A 1 285 ? 17.033 0.968 -14.958 1.00 81.75 285 LYS A C 1
ATOM 2240 O O . LYS A 1 285 ? 17.716 1.014 -13.940 1.00 81.75 285 LYS A O 1
ATOM 2245 N N . GLY A 1 286 ? 16.238 -0.064 -15.253 1.00 77.50 286 GLY A N 1
ATOM 2246 C CA . GLY A 1 286 ? 16.024 -1.200 -14.347 1.00 77.50 286 GLY A CA 1
ATOM 2247 C C . GLY A 1 286 ? 17.326 -1.930 -14.011 1.00 77.50 286 GLY A C 1
ATOM 2248 O O . GLY A 1 286 ? 17.666 -2.108 -12.838 1.00 77.50 286 GLY A O 1
ATOM 2249 N N . ILE A 1 287 ? 18.112 -2.257 -15.040 1.00 80.19 287 ILE A N 1
ATOM 2250 C CA . ILE A 1 287 ? 19.398 -2.935 -14.867 1.00 80.19 287 ILE A CA 1
ATOM 2251 C C . ILE A 1 287 ? 20.452 -2.017 -14.215 1.00 80.19 287 ILE A C 1
ATOM 2253 O O . ILE A 1 287 ? 21.172 -2.460 -13.325 1.00 80.19 287 ILE A O 1
ATOM 2257 N N . ARG A 1 288 ? 20.500 -0.712 -14.523 1.00 83.06 288 ARG A N 1
ATOM 2258 C CA . ARG A 1 288 ? 21.411 0.232 -13.839 1.00 83.06 288 ARG A CA 1
ATOM 2259 C C . ARG A 1 288 ? 21.096 0.372 -12.354 1.00 83.06 288 ARG A C 1
ATOM 2261 O O . ARG A 1 288 ? 22.010 0.317 -11.535 1.00 83.06 288 ARG A O 1
ATOM 2268 N N . THR A 1 289 ? 19.819 0.494 -11.993 1.00 78.69 289 THR A N 1
ATOM 2269 C CA . THR A 1 289 ? 19.401 0.555 -10.587 1.00 78.69 289 THR A CA 1
ATOM 2270 C C . THR A 1 289 ? 19.731 -0.745 -9.852 1.00 78.69 289 THR A C 1
ATOM 2272 O O . THR A 1 289 ? 20.132 -0.692 -8.693 1.00 78.69 289 THR A O 1
ATOM 2275 N N . SER A 1 290 ? 19.643 -1.905 -10.516 1.00 74.00 290 SER A N 1
ATOM 2276 C CA . SER A 1 290 ? 20.063 -3.186 -9.925 1.00 74.00 290 SER A CA 1
ATOM 2277 C C . SER A 1 290 ? 21.563 -3.258 -9.625 1.00 74.00 290 SER A C 1
ATOM 2279 O O . SER A 1 290 ? 21.987 -3.893 -8.664 1.00 74.00 290 SER A O 1
ATOM 2281 N N . VAL A 1 291 ? 22.382 -2.584 -10.431 1.00 76.06 291 VAL A N 1
ATOM 2282 C CA . VAL A 1 291 ? 23.835 -2.584 -10.263 1.00 76.06 291 VAL A CA 1
ATOM 2283 C C . VAL A 1 291 ? 24.286 -1.600 -9.181 1.00 76.06 291 VAL A C 1
ATOM 2285 O O . VAL A 1 291 ? 25.243 -1.891 -8.457 1.00 76.06 291 VAL A O 1
ATOM 2288 N N . GLN A 1 292 ? 23.611 -0.452 -9.082 1.00 74.88 292 GLN A N 1
ATOM 2289 C CA . GLN A 1 292 ? 23.952 0.639 -8.165 1.00 74.88 292 GLN A CA 1
ATOM 2290 C C . GLN A 1 292 ? 23.475 0.390 -6.729 1.00 74.88 292 GLN A C 1
ATOM 2292 O O . GLN A 1 292 ? 24.221 0.655 -5.787 1.00 74.88 292 GLN A O 1
ATOM 2297 N N . ASP A 1 293 ? 22.255 -0.119 -6.550 1.00 73.06 293 ASP A N 1
ATOM 2298 C CA . ASP A 1 293 ? 21.666 -0.317 -5.227 1.00 73.06 293 ASP A CA 1
ATOM 2299 C C . ASP A 1 293 ? 21.895 -1.748 -4.722 1.00 73.06 293 ASP A C 1
ATOM 2301 O O . ASP A 1 293 ? 21.350 -2.712 -5.260 1.00 73.06 293 ASP A O 1
ATOM 2305 N N . LYS A 1 294 ? 22.682 -1.880 -3.646 1.00 65.25 294 LYS A N 1
ATOM 2306 C CA . LYS A 1 294 ? 22.998 -3.165 -3.001 1.00 65.25 294 LYS A CA 1
ATOM 2307 C C . LYS A 1 294 ? 21.777 -3.825 -2.359 1.00 65.25 294 LYS A C 1
ATOM 2309 O O . LYS A 1 294 ? 21.744 -5.049 -2.266 1.00 65.25 294 LYS A O 1
ATOM 2314 N N . HIS A 1 295 ? 20.788 -3.043 -1.929 1.00 62.66 295 HIS A N 1
ATOM 2315 C CA . HIS A 1 295 ? 19.598 -3.535 -1.228 1.00 62.66 295 HIS A CA 1
ATOM 2316 C C . HIS A 1 295 ? 18.416 -3.802 -2.163 1.00 62.66 295 HIS A C 1
ATOM 2318 O O . HIS A 1 295 ? 17.373 -4.290 -1.722 1.00 62.66 295 HIS A O 1
ATOM 2324 N N . ASN A 1 296 ? 18.571 -3.517 -3.455 1.00 68.00 296 ASN A N 1
ATOM 2325 C CA . ASN A 1 296 ? 17.559 -3.836 -4.444 1.00 68.00 296 ASN A CA 1
ATOM 2326 C C . ASN A 1 296 ? 17.368 -5.360 -4.538 1.00 68.00 296 ASN A C 1
ATOM 2328 O O . ASN A 1 296 ? 18.321 -6.139 -4.480 1.00 68.00 296 ASN A O 1
ATOM 2332 N N . ILE A 1 297 ? 16.121 -5.781 -4.735 1.00 60.72 297 ILE A N 1
ATOM 2333 C CA . ILE A 1 297 ? 15.710 -7.170 -4.981 1.00 60.72 297 ILE A CA 1
ATOM 2334 C C . ILE A 1 297 ? 16.488 -7.790 -6.154 1.00 60.72 297 ILE A C 1
ATOM 2336 O O . ILE A 1 297 ? 16.751 -8.989 -6.177 1.00 60.72 297 ILE A O 1
ATOM 2340 N N . LEU A 1 298 ? 16.863 -6.953 -7.119 1.00 62.72 298 LEU A N 1
ATOM 2341 C CA . LEU A 1 298 ? 17.625 -7.319 -8.305 1.00 62.72 298 LEU A CA 1
ATOM 2342 C C . LEU A 1 298 ? 19.139 -7.216 -8.160 1.00 62.72 298 LEU A C 1
ATOM 2344 O O . LEU A 1 298 ? 19.856 -7.476 -9.127 1.00 62.72 298 LEU A O 1
ATOM 2348 N N . SER A 1 299 ? 19.640 -6.776 -7.006 1.00 72.31 299 SER A N 1
ATOM 2349 C CA . SER A 1 299 ? 21.065 -6.522 -6.885 1.00 72.31 299 SER A CA 1
ATOM 2350 C C . SER A 1 299 ? 21.857 -7.818 -7.031 1.00 72.31 299 SER A C 1
ATOM 2352 O O . SER A 1 299 ? 21.434 -8.901 -6.620 1.00 72.31 299 SER A O 1
ATOM 2354 N N . ILE A 1 300 ? 23.041 -7.707 -7.626 1.00 72.75 300 ILE A N 1
ATOM 2355 C CA . ILE A 1 300 ? 23.964 -8.839 -7.770 1.00 72.75 300 ILE A CA 1
ATOM 2356 C C . ILE A 1 300 ? 24.350 -9.394 -6.392 1.00 72.75 300 ILE A C 1
ATOM 2358 O O . ILE A 1 300 ? 24.542 -10.602 -6.249 1.00 72.75 300 ILE A O 1
ATOM 2362 N N . ASP A 1 301 ? 24.406 -8.521 -5.382 1.00 74.56 301 ASP A N 1
ATOM 2363 C CA . ASP A 1 301 ? 24.653 -8.875 -3.986 1.00 74.56 301 ASP A CA 1
ATOM 2364 C C . ASP A 1 301 ? 23.462 -9.654 -3.395 1.00 74.56 301 ASP A C 1
ATOM 2366 O O . ASP A 1 301 ? 23.663 -10.670 -2.735 1.00 74.56 301 ASP A O 1
ATOM 2370 N N . THR A 1 302 ? 22.222 -9.266 -3.707 1.00 79.38 302 THR A N 1
ATOM 2371 C CA . THR A 1 302 ? 20.988 -9.965 -3.306 1.00 79.38 302 THR A CA 1
ATOM 2372 C C . THR A 1 302 ? 20.886 -11.340 -3.972 1.00 79.38 302 THR A C 1
ATOM 2374 O O . THR A 1 302 ? 20.674 -12.344 -3.291 1.00 79.38 302 THR A O 1
ATOM 2377 N N . LEU A 1 303 ? 21.131 -11.427 -5.286 1.00 77.62 303 LEU A N 1
ATOM 2378 C CA . LEU A 1 303 ? 21.203 -12.702 -6.013 1.00 77.62 303 LEU A CA 1
ATOM 2379 C C . LEU A 1 303 ? 22.359 -13.587 -5.520 1.00 77.62 303 LEU A C 1
ATOM 2381 O O . LEU A 1 303 ? 22.330 -14.800 -5.708 1.00 77.62 303 LEU A O 1
ATOM 2385 N N . HIS A 1 304 ? 23.407 -13.007 -4.928 1.00 82.06 304 HIS A N 1
ATOM 2386 C CA . HIS A 1 304 ? 24.500 -13.751 -4.292 1.00 82.06 304 HIS A CA 1
ATOM 2387 C C . HIS A 1 304 ? 24.110 -14.246 -2.907 1.00 82.06 304 HIS A C 1
ATOM 2389 O O . HIS A 1 304 ? 24.324 -15.414 -2.582 1.00 82.06 304 HIS A O 1
ATOM 2395 N N . ALA A 1 305 ? 23.458 -13.390 -2.126 1.00 82.31 305 ALA A N 1
ATOM 2396 C CA . ALA A 1 305 ? 22.933 -13.735 -0.820 1.00 82.31 305 ALA A CA 1
ATOM 2397 C C . ALA A 1 305 ? 21.916 -14.881 -0.908 1.00 82.31 305 ALA A C 1
ATOM 2399 O O . ALA A 1 305 ? 21.971 -15.772 -0.071 1.00 82.31 305 ALA A O 1
ATOM 2400 N N . TYR A 1 306 ? 21.070 -14.940 -1.944 1.00 82.56 306 TYR A N 1
ATOM 2401 C CA . TYR A 1 306 ? 20.145 -16.067 -2.143 1.00 82.56 306 TYR A CA 1
ATOM 2402 C C . TYR A 1 306 ? 20.826 -17.435 -2.292 1.00 82.56 306 TYR A C 1
ATOM 2404 O O . TYR A 1 306 ? 20.174 -18.454 -2.086 1.00 82.56 306 TYR A O 1
ATOM 2412 N N . ILE A 1 307 ? 22.110 -17.472 -2.658 1.00 82.56 307 ILE A N 1
ATOM 2413 C CA . ILE A 1 307 ? 22.873 -18.713 -2.846 1.00 82.56 307 ILE A CA 1
ATOM 2414 C C . ILE A 1 307 ? 23.682 -19.048 -1.591 1.00 82.56 307 ILE A C 1
ATOM 2416 O O . ILE A 1 307 ? 23.740 -20.204 -1.182 1.00 82.56 307 ILE A O 1
ATOM 2420 N N . HIS A 1 308 ? 24.316 -18.043 -0.984 1.00 81.69 308 HIS A N 1
ATOM 2421 C CA . HIS A 1 308 ? 25.333 -18.263 0.047 1.00 81.69 308 HIS A CA 1
ATOM 2422 C C . HIS A 1 308 ? 24.883 -17.913 1.469 1.00 81.69 308 HIS A C 1
ATOM 2424 O O . HIS A 1 308 ? 25.529 -18.331 2.429 1.00 81.69 308 HIS A O 1
ATOM 2430 N N . ASN A 1 309 ? 23.791 -17.165 1.641 1.00 84.94 309 ASN A N 1
ATOM 2431 C CA . ASN A 1 309 ? 23.293 -16.803 2.962 1.00 84.94 309 ASN A CA 1
ATOM 2432 C C . ASN A 1 309 ? 22.202 -17.777 3.418 1.00 84.94 309 ASN A C 1
ATOM 2434 O O . ASN A 1 309 ? 21.088 -17.785 2.901 1.00 84.94 309 ASN A O 1
ATOM 2438 N N . ARG A 1 310 ? 22.506 -18.547 4.467 1.00 81.88 310 ARG A N 1
ATOM 2439 C CA . ARG A 1 310 ? 21.582 -19.511 5.083 1.00 81.88 310 ARG A CA 1
ATOM 2440 C C . ARG A 1 310 ? 20.270 -18.885 5.571 1.00 81.88 310 ARG A C 1
ATOM 2442 O O . ARG A 1 310 ? 19.257 -19.574 5.623 1.00 81.88 310 ARG A O 1
ATOM 2449 N N . TYR A 1 311 ? 20.293 -17.611 5.952 1.00 81.62 311 TYR A N 1
ATOM 2450 C CA . TYR A 1 311 ? 19.161 -16.922 6.575 1.00 81.62 311 TYR A CA 1
ATOM 2451 C C . TYR A 1 311 ? 18.402 -16.000 5.615 1.00 81.62 311 TYR A C 1
ATOM 2453 O O . TYR A 1 311 ? 17.511 -15.273 6.048 1.00 81.62 311 TYR A O 1
ATOM 2461 N N . TYR A 1 312 ? 18.748 -15.995 4.325 1.00 78.19 312 TYR A N 1
ATOM 2462 C CA . TYR A 1 312 ? 18.146 -15.091 3.350 1.00 78.19 312 TYR A CA 1
ATOM 2463 C C . TYR A 1 312 ? 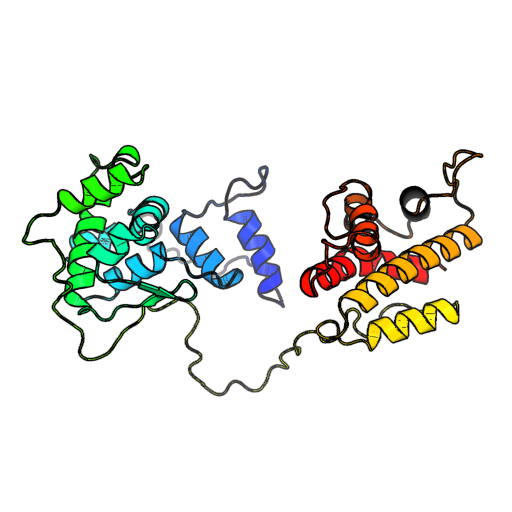17.598 -15.863 2.153 1.00 78.19 312 TYR A C 1
ATOM 2465 O O . TYR A 1 312 ? 18.334 -16.560 1.461 1.00 78.19 312 TYR A O 1
ATOM 2473 N N . SER A 1 313 ? 16.292 -15.745 1.906 1.00 79.31 313 SER A N 1
ATOM 2474 C CA . SER A 1 313 ? 15.599 -16.547 0.894 1.00 79.31 313 SER A CA 1
ATOM 2475 C C . SER A 1 313 ? 14.800 -15.683 -0.084 1.00 79.31 313 SER A C 1
ATOM 2477 O O . SER A 1 313 ? 14.213 -14.674 0.318 1.00 79.31 313 SER A O 1
ATOM 2479 N N . PRO A 1 314 ? 14.753 -16.067 -1.371 1.00 84.62 314 PRO A N 1
ATOM 2480 C CA . PRO A 1 314 ? 13.954 -15.386 -2.378 1.00 84.62 314 PRO A CA 1
ATOM 2481 C C . PRO A 1 314 ? 12.455 -15.620 -2.165 1.00 84.62 314 PRO A C 1
ATOM 2483 O O . PRO A 1 314 ? 12.031 -16.649 -1.637 1.00 84.62 314 PRO A O 1
ATOM 2486 N N . THR A 1 315 ? 11.635 -14.687 -2.655 1.00 84.88 315 THR A N 1
ATOM 2487 C CA . THR A 1 315 ? 10.175 -14.849 -2.729 1.00 84.88 315 THR A CA 1
ATOM 2488 C C . THR A 1 315 ? 9.716 -14.883 -4.191 1.00 84.88 315 THR A C 1
ATOM 2490 O O . THR A 1 315 ? 10.337 -14.241 -5.040 1.00 84.88 315 THR A O 1
ATOM 2493 N N . PRO A 1 316 ? 8.610 -15.570 -4.530 1.00 83.12 316 PRO A N 1
ATOM 2494 C CA . PRO A 1 316 ? 8.121 -15.601 -5.911 1.00 83.12 316 PRO A CA 1
ATOM 2495 C C . PRO A 1 316 ? 7.836 -14.206 -6.483 1.00 83.12 316 PRO A C 1
ATOM 2497 O O . PRO A 1 316 ? 8.175 -13.911 -7.623 1.00 83.12 316 PRO A O 1
ATOM 2500 N N . GLN A 1 317 ? 7.267 -13.316 -5.667 1.00 80.38 317 GLN A N 1
ATOM 2501 C CA . GLN A 1 317 ? 6.948 -11.942 -6.063 1.00 80.38 317 GLN A CA 1
ATOM 2502 C C . GLN A 1 317 ? 8.207 -11.120 -6.345 1.00 80.38 317 GLN A C 1
ATOM 2504 O O . GLN A 1 317 ? 8.232 -10.349 -7.301 1.00 80.38 317 GLN A O 1
ATOM 2509 N N . SER A 1 318 ? 9.251 -11.298 -5.531 1.00 79.69 318 SER A N 1
ATOM 2510 C CA . SER A 1 318 ? 10.516 -10.589 -5.706 1.00 79.69 318 SER A CA 1
ATOM 2511 C C . SER A 1 318 ? 11.229 -11.036 -6.985 1.00 79.69 318 SER A C 1
ATOM 2513 O O . SER A 1 318 ? 11.754 -10.199 -7.709 1.00 79.69 318 SER A O 1
ATOM 2515 N N . LEU A 1 319 ? 11.172 -12.329 -7.316 1.00 82.38 319 LEU A N 1
ATOM 2516 C CA . LEU A 1 319 ? 11.724 -12.868 -8.561 1.00 82.38 319 LEU A CA 1
ATOM 2517 C C . LEU A 1 319 ? 10.940 -12.415 -9.806 1.00 82.38 319 LEU A C 1
ATOM 2519 O O . LEU A 1 319 ? 11.560 -12.039 -10.795 1.00 82.38 319 LEU A O 1
ATOM 2523 N N . ILE A 1 320 ? 9.603 -12.385 -9.759 1.00 84.19 320 ILE A N 1
ATOM 2524 C CA . ILE A 1 320 ? 8.779 -11.870 -10.873 1.00 84.19 320 ILE A CA 1
ATOM 2525 C C . ILE A 1 320 ? 9.091 -10.395 -11.126 1.00 84.19 320 ILE A C 1
ATOM 2527 O O . ILE A 1 320 ? 9.437 -10.024 -12.241 1.00 84.19 320 ILE A O 1
ATOM 2531 N N . ALA A 1 321 ? 9.065 -9.571 -10.074 1.00 81.69 321 ALA A N 1
ATOM 2532 C CA . ALA A 1 321 ? 9.411 -8.157 -10.186 1.00 81.69 321 ALA A CA 1
ATOM 2533 C C . ALA A 1 321 ? 10.854 -7.953 -10.675 1.00 81.69 321 ALA A C 1
ATOM 2535 O O . ALA A 1 321 ? 11.146 -6.978 -11.364 1.00 81.69 321 ALA A O 1
ATOM 2536 N N . ALA A 1 322 ? 11.763 -8.863 -10.319 1.00 82.31 322 ALA A N 1
ATOM 2537 C CA . ALA A 1 322 ? 13.116 -8.864 -10.836 1.00 82.31 322 ALA A CA 1
ATOM 2538 C C . ALA A 1 322 ? 13.139 -9.072 -12.357 1.00 82.31 322 ALA A C 1
ATOM 2540 O O . ALA A 1 322 ? 13.678 -8.232 -13.075 1.00 82.31 322 ALA A O 1
ATOM 2541 N N . TRP A 1 323 ? 12.520 -10.144 -12.850 1.00 86.06 323 TRP A N 1
ATOM 2542 C CA . TRP A 1 323 ? 12.459 -10.425 -14.282 1.00 86.06 323 TRP A CA 1
ATOM 2543 C C . TRP A 1 323 ? 11.773 -9.300 -15.071 1.00 86.06 323 TRP A C 1
ATOM 2545 O O . TRP A 1 323 ? 12.364 -8.797 -16.022 1.00 86.06 323 TRP A O 1
ATOM 2555 N N . ASP A 1 324 ? 10.605 -8.826 -14.628 1.00 83.94 324 ASP A N 1
ATOM 2556 C CA . ASP A 1 324 ? 9.824 -7.789 -15.324 1.00 83.94 324 ASP A CA 1
ATOM 2557 C C . ASP A 1 324 ? 10.621 -6.484 -15.541 1.00 83.94 324 ASP A C 1
ATOM 2559 O O . ASP A 1 324 ? 10.464 -5.798 -16.549 1.00 83.94 324 ASP A O 1
ATOM 2563 N N . ASN A 1 325 ? 11.511 -6.138 -14.606 1.00 82.56 325 ASN A N 1
ATOM 2564 C CA . ASN A 1 325 ? 12.342 -4.933 -14.681 1.00 82.56 325 ASN A CA 1
ATOM 2565 C C . ASN A 1 325 ? 13.542 -5.057 -15.637 1.00 82.56 325 ASN A C 1
ATOM 2567 O O . ASN A 1 325 ? 14.120 -4.032 -16.008 1.00 82.56 325 ASN A O 1
ATOM 2571 N N . ILE A 1 326 ? 13.958 -6.278 -15.991 1.00 85.69 326 ILE A N 1
ATOM 2572 C CA . ILE A 1 326 ? 15.119 -6.529 -16.864 1.00 85.69 326 ILE A CA 1
ATOM 2573 C C . ILE A 1 326 ? 14.745 -7.215 -18.184 1.00 85.69 326 ILE A C 1
ATOM 2575 O O . ILE A 1 326 ? 15.589 -7.283 -19.072 1.00 85.69 326 ILE A O 1
ATOM 2579 N N . GLU A 1 327 ? 13.509 -7.701 -18.340 1.00 87.44 327 GLU A N 1
ATOM 2580 C CA . GLU A 1 327 ? 13.058 -8.482 -19.499 1.00 87.44 327 GLU A CA 1
ATOM 2581 C C . GLU A 1 327 ? 13.331 -7.762 -20.823 1.00 87.44 327 GLU A C 1
ATOM 2583 O O . GLU A 1 327 ? 13.971 -8.331 -21.707 1.00 87.44 327 GLU A O 1
ATOM 2588 N N . GLU A 1 328 ? 12.908 -6.500 -20.948 1.00 84.62 328 GLU A N 1
ATOM 2589 C CA . GLU A 1 328 ? 13.086 -5.730 -22.186 1.00 84.62 328 GLU A CA 1
ATOM 2590 C C . GLU A 1 328 ? 14.572 -5.513 -22.503 1.00 84.62 328 GLU A C 1
ATOM 2592 O O . GLU A 1 328 ? 14.988 -5.612 -23.653 1.00 84.62 328 GLU A O 1
ATOM 2597 N N . PHE A 1 329 ? 15.407 -5.293 -21.484 1.00 87.19 329 PHE A N 1
ATOM 2598 C CA . PHE A 1 329 ? 16.853 -5.176 -21.673 1.00 87.19 329 PHE A CA 1
ATOM 2599 C C . PHE A 1 329 ? 17.464 -6.487 -22.187 1.00 87.19 329 PHE A C 1
ATOM 2601 O O . PHE A 1 329 ? 18.222 -6.475 -23.157 1.00 87.19 329 PHE A O 1
ATOM 2608 N N . MET A 1 330 ? 17.096 -7.622 -21.584 1.00 87.94 330 MET A N 1
ATOM 2609 C CA . MET A 1 330 ? 17.563 -8.945 -22.011 1.00 87.94 330 MET A CA 1
ATOM 2610 C C . MET A 1 330 ? 17.106 -9.264 -23.436 1.00 87.94 330 MET A C 1
ATOM 2612 O O . MET A 1 330 ? 17.885 -9.790 -24.226 1.00 87.94 330 MET A O 1
ATOM 2616 N N . LYS A 1 331 ? 15.870 -8.903 -23.789 1.00 87.69 331 LYS A N 1
ATOM 2617 C CA . LYS A 1 331 ? 15.336 -9.059 -25.142 1.00 87.69 331 LYS A CA 1
ATOM 2618 C C . LYS A 1 331 ? 16.155 -8.277 -26.167 1.00 87.69 331 LYS A C 1
ATOM 2620 O O . LYS A 1 331 ? 16.665 -8.884 -27.103 1.00 87.69 331 LYS A O 1
ATOM 2625 N N . ARG A 1 332 ? 16.368 -6.974 -25.951 1.00 85.19 332 ARG A N 1
ATOM 2626 C CA . ARG A 1 332 ? 17.185 -6.128 -26.844 1.00 85.19 332 ARG A CA 1
ATOM 2627 C C . ARG A 1 332 ? 18.619 -6.629 -26.974 1.00 85.19 332 ARG A C 1
ATOM 2629 O O . ARG A 1 332 ? 19.198 -6.568 -28.055 1.00 85.19 332 ARG A O 1
ATOM 2636 N N . MET A 1 333 ? 19.193 -7.130 -25.880 1.00 87.00 333 MET A N 1
ATOM 2637 C CA . MET A 1 333 ? 20.536 -7.704 -25.892 1.00 87.00 333 MET A CA 1
ATOM 2638 C C . MET A 1 333 ? 20.598 -8.917 -26.823 1.00 87.00 333 MET A C 1
ATOM 2640 O O . MET A 1 333 ? 21.450 -8.964 -27.704 1.00 87.00 333 MET A O 1
ATOM 2644 N N . TRP A 1 334 ? 19.676 -9.867 -26.678 1.00 86.75 334 TRP A N 1
ATOM 2645 C CA . TRP A 1 334 ? 19.633 -11.059 -27.524 1.00 86.75 334 TRP A CA 1
ATOM 2646 C C . TRP A 1 334 ? 19.221 -10.768 -28.972 1.00 86.75 334 TRP A C 1
ATOM 2648 O O . TRP A 1 334 ? 19.744 -11.420 -29.864 1.00 86.75 334 TRP A O 1
ATOM 2658 N N . GLU A 1 335 ? 18.368 -9.773 -29.229 1.00 86.25 335 GLU A N 1
ATOM 2659 C CA . GLU A 1 335 ? 18.042 -9.314 -30.592 1.00 86.25 335 GLU A CA 1
ATOM 2660 C C . GLU A 1 335 ? 19.238 -8.678 -31.309 1.00 86.25 335 GLU A C 1
ATOM 2662 O O . GLU A 1 335 ? 19.331 -8.746 -32.532 1.00 86.25 335 GLU A O 1
ATOM 2667 N N . SER A 1 336 ? 20.159 -8.060 -30.564 1.00 81.31 336 SER A N 1
ATOM 2668 C CA . SER A 1 336 ? 21.404 -7.554 -31.145 1.00 81.31 336 SER A CA 1
ATOM 2669 C C . SER A 1 336 ? 22.408 -8.679 -31.452 1.00 81.31 336 SER A C 1
ATOM 2671 O O . SER A 1 336 ? 23.263 -8.529 -32.325 1.00 81.31 336 SER A O 1
ATOM 2673 N N . MET A 1 337 ? 22.319 -9.819 -30.758 1.00 81.38 337 MET A N 1
ATOM 2674 C CA . MET A 1 337 ? 23.311 -10.903 -30.807 1.00 81.38 337 MET A CA 1
ATOM 2675 C C . MET A 1 337 ? 23.143 -11.913 -31.940 1.00 81.38 337 MET A C 1
ATOM 2677 O O . MET A 1 337 ? 22.112 -11.941 -32.629 1.00 81.38 337 MET A O 1
#

Radius of gyration: 27.73 Å; chains: 1; bounding box: 74×56×62 Å

Secondary structure (DSSP, 8-state):
--STT---S-------SSHHHHHHHHHHHHSS-GGGT--SPPPHHHHHHHHHHHH----HHHHHHHHHHH-TTS-HHHHHHGGGS-HHHHHHHHHSHHHHHHHT-EEETTEEEEEE-HHHHHHHHHHHHHHHTSTT--GGGGSSHHHHHHHHHT--TTTS--TTSEEEEEEEPPPSS------------------BSS-TTS----SHHHHHHHHHHTTSBTTT-HHHHHHHHHHHHHHHHHHHHHHH-------TTS---HHHHHHHHHHHHHHTTSS-TTTHHHHHHHHH-TTSTT-HHHHHHHHH-TT----HHHHHHHHHHHHHHHHHHHHH-

pLDDT: mean 79.69, std 13.32, range [27.97, 94.12]